Protein AF-0000000085279614 (afdb_homodimer)

Nearest PDB structures (foldseek):
  7aav-assembly1_I  TM=8.122E-01  e=1.076E-03  Homo sapiens
  7abg-assembly1_I  TM=7.581E-01  e=1.698E-03  Homo sapiens
  5o9z-assembly1_I  TM=7.321E-01  e=1.863E-02  Homo sapiens
  7aav-assembly1_I  TM=8.124E-01  e=6.801E-04  Homo sapiens
  7abg-assembly1_I  TM=7.582E-01  e=1.023E-03  Homo sapiens

Structure (mmCIF, N/CA/C/O backbone):
data_AF-0000000085279614-model_v1
#
loop_
_entity.id
_entity.type
_entity.pdbx_description
1 polymer 'Pre-mRNA-splicing factor 38'
#
loop_
_atom_site.group_PDB
_atom_site.id
_atom_site.type_symbol
_atom_site.label_atom_id
_atom_site.label_alt_id
_atom_site.label_comp_id
_atom_site.label_asym_id
_atom_site.label_entity_id
_atom_site.label_seq_id
_atom_site.pdbx_PDB_ins_code
_atom_site.Cartn_x
_atom_site.Cartn_y
_atom_site.Cartn_z
_atom_site.occupancy
_atom_site.B_iso_or_equiv
_atom_site.auth_seq_id
_atom_site.auth_comp_id
_atom_site.auth_asym_id
_atom_site.auth_atom_id
_atom_site.pdbx_PDB_model_num
ATOM 1 N N . MET A 1 1 ? 30.703 20.344 -6.246 1 23.38 1 MET A N 1
ATOM 2 C CA . MET A 1 1 ? 29.891 20.172 -7.449 1 23.38 1 MET A CA 1
ATOM 3 C C . MET A 1 1 ? 28.406 20.156 -7.105 1 23.38 1 MET A C 1
ATOM 5 O O . MET A 1 1 ? 27.984 19.375 -6.25 1 23.38 1 MET A O 1
ATOM 9 N N . LYS A 1 2 ? 27.672 21.328 -7.402 1 20.12 2 LYS A N 1
ATOM 10 C CA . LYS A 1 2 ? 26.391 21.812 -6.887 1 20.12 2 LYS A CA 1
ATOM 11 C C . LYS A 1 2 ? 25.25 20.906 -7.312 1 20.12 2 LYS A C 1
ATOM 13 O O . LYS A 1 2 ? 25.031 20.672 -8.508 1 20.12 2 LYS A O 1
ATOM 18 N N . ALA A 1 3 ? 24.938 19.906 -6.602 1 27.41 3 ALA A N 1
ATOM 19 C CA . ALA A 1 3 ? 23.781 19.047 -6.805 1 27.41 3 ALA A CA 1
ATOM 20 C C . ALA A 1 3 ? 22.578 19.844 -7.281 1 27.41 3 ALA A C 1
ATOM 22 O O . ALA A 1 3 ? 22.266 20.891 -6.727 1 27.41 3 ALA A O 1
ATOM 23 N N . GLY A 1 4 ? 22.156 19.828 -8.531 1 24.47 4 GLY A N 1
ATOM 24 C CA . GLY A 1 4 ? 21.234 20.641 -9.297 1 24.47 4 GLY A CA 1
ATOM 25 C C . GLY A 1 4 ? 19.922 20.891 -8.586 1 24.47 4 GLY A C 1
ATOM 26 O O . GLY A 1 4 ? 19.312 19.969 -8.055 1 24.47 4 GLY A O 1
ATOM 27 N N . ALA A 1 5 ? 19.578 22.094 -8.055 1 26.7 5 ALA A N 1
ATOM 28 C CA . ALA A 1 5 ? 18.359 22.703 -7.531 1 26.7 5 ALA A CA 1
ATOM 29 C C . ALA A 1 5 ? 17.172 22.438 -8.453 1 26.7 5 ALA A C 1
ATOM 31 O O . ALA A 1 5 ? 17.156 22.875 -9.602 1 26.7 5 ALA A O 1
ATOM 32 N N . TYR A 1 6 ? 16.594 21.219 -8.484 1 31.67 6 TYR A N 1
ATOM 33 C CA . TYR A 1 6 ? 15.32 21.172 -9.203 1 31.67 6 TYR A CA 1
ATOM 34 C C . TYR A 1 6 ? 14.508 22.438 -8.945 1 31.67 6 TYR A C 1
ATOM 36 O O . TYR A 1 6 ? 14.438 22.906 -7.805 1 31.67 6 TYR A O 1
ATOM 44 N N . GLU A 1 7 ? 14.531 23.406 -9.797 1 27.55 7 GLU A N 1
ATOM 45 C CA . GLU A 1 7 ? 13.727 24.625 -9.859 1 27.55 7 GLU A CA 1
ATOM 46 C C . GLU A 1 7 ? 12.25 24.312 -9.602 1 27.55 7 GLU A C 1
ATOM 48 O O . GLU A 1 7 ? 11.586 23.703 -10.43 1 27.55 7 GLU A O 1
ATOM 53 N N . TYR A 1 8 ? 11.844 23.906 -8.391 1 33.94 8 TYR A N 1
ATOM 54 C CA . TYR A 1 8 ? 10.445 23.906 -7.984 1 33.94 8 TYR A CA 1
ATOM 55 C C . TYR A 1 8 ? 9.766 25.219 -8.32 1 33.94 8 TYR A C 1
ATOM 57 O O . TYR A 1 8 ? 10.25 26.297 -7.938 1 33.94 8 TYR A O 1
ATOM 65 N N . GLU A 1 9 ? 9.312 25.406 -9.594 1 29.23 9 GLU A N 1
ATOM 66 C CA . GLU A 1 9 ? 8.461 26.562 -9.891 1 29.23 9 GLU A CA 1
ATOM 67 C C . GLU A 1 9 ? 7.527 26.875 -8.727 1 29.23 9 GLU A C 1
ATOM 69 O O . GLU A 1 9 ? 6.926 25.969 -8.148 1 29.23 9 GLU A O 1
ATOM 74 N N . GLU A 1 10 ? 7.652 27.938 -8.086 1 28.77 10 GLU A N 1
ATOM 75 C CA . GLU A 1 10 ? 6.902 28.672 -7.074 1 28.77 10 GLU A CA 1
ATOM 76 C C . GLU A 1 10 ? 5.445 28.859 -7.492 1 28.77 10 GLU A C 1
ATOM 78 O O . GLU A 1 10 ? 5.137 29.688 -8.344 1 28.77 10 GLU A O 1
ATOM 83 N N . ASP A 1 11 ? 4.652 27.859 -7.848 1 32.28 11 ASP A N 1
ATOM 84 C CA . ASP A 1 11 ? 3.252 28.219 -8.047 1 32.28 11 ASP A CA 1
ATOM 85 C C . ASP A 1 11 ? 2.76 29.141 -6.93 1 32.28 11 ASP A C 1
ATOM 87 O O . ASP A 1 11 ? 3.088 28.938 -5.762 1 32.28 11 ASP A O 1
ATOM 91 N N . GLY A 1 12 ? 2.441 30.406 -7.266 1 27.61 12 GLY A N 1
ATOM 92 C CA . GLY A 1 12 ? 1.849 31.547 -6.598 1 27.61 12 GLY A CA 1
ATOM 93 C C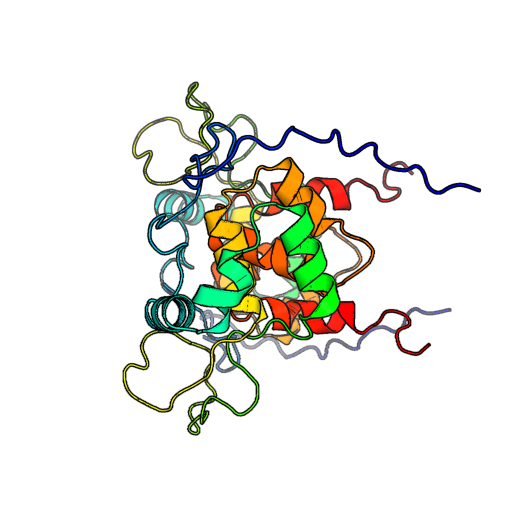 . GLY A 1 12 ? 0.774 31.172 -5.598 1 27.61 12 GLY A C 1
ATOM 94 O O . GLY A 1 12 ? 0.217 30.062 -5.668 1 27.61 12 GLY A O 1
ATOM 95 N N . GLU A 1 13 ? 0.562 31.953 -4.492 1 28.69 13 GLU A N 1
ATOM 96 C CA . GLU A 1 13 ? -0.055 32.125 -3.18 1 28.69 13 GLU A CA 1
ATOM 97 C C . GLU A 1 13 ? -1.578 32.094 -3.279 1 28.69 13 GLU A C 1
ATOM 99 O O . GLU A 1 13 ? -2.227 33.125 -3.162 1 28.69 13 GLU A O 1
ATOM 104 N N . LYS A 1 14 ? -2.391 31.719 -4.387 1 32.84 14 LYS A N 1
ATOM 105 C CA . LYS A 1 14 ? -3.785 32.094 -4.137 1 32.84 14 LYS A CA 1
ATOM 106 C C . LYS A 1 14 ? -4.281 31.469 -2.828 1 32.84 14 LYS A C 1
ATOM 108 O O . LYS A 1 14 ? -3.867 30.375 -2.447 1 32.84 14 LYS A O 1
ATOM 113 N N . THR A 1 15 ? -4.941 32.219 -1.962 1 28.72 15 THR A N 1
ATOM 114 C CA . THR A 1 15 ? -5.531 32.312 -0.632 1 28.72 15 THR A CA 1
ATOM 115 C C . THR A 1 15 ? -6.246 31.016 -0.262 1 28.72 15 THR A C 1
ATOM 117 O O . THR A 1 15 ? -6.488 30.172 -1.122 1 28.72 15 THR A O 1
ATOM 120 N N . GLN A 1 16 ? -7.543 30.969 0.569 1 33 16 GLN A N 1
ATOM 121 C CA . GLN A 1 16 ? -8.094 30.516 1.837 1 33 16 GLN A CA 1
ATOM 122 C C . GLN A 1 16 ? -8.711 29.125 1.693 1 33 16 GLN A C 1
ATOM 124 O O . GLN A 1 16 ? -8.547 28.266 2.57 1 33 16 GLN A O 1
ATOM 129 N N . GLY A 1 17 ? -9.883 28.828 1.036 1 37.28 17 GLY A N 1
ATOM 130 C CA . GLY A 1 17 ? -10.773 27.688 0.995 1 37.28 17 GLY A CA 1
ATOM 131 C C . GLY A 1 17 ? -10.148 26.469 0.325 1 37.28 17 GLY A C 1
ATOM 132 O O . GLY A 1 17 ? -9.328 26.609 -0.583 1 37.28 17 GLY A O 1
ATOM 133 N N . VAL A 1 18 ? -9.617 25.297 1.096 1 41.22 18 VAL A N 1
ATOM 134 C CA . VAL A 1 18 ? -8.812 24.266 0.456 1 41.22 18 VAL A CA 1
ATOM 135 C C . VAL A 1 18 ? -9.227 24.109 -1.004 1 41.22 18 VAL A C 1
ATOM 137 O O . VAL A 1 18 ? -10.344 23.672 -1.293 1 41.22 18 VAL A O 1
ATOM 140 N N . PRO A 1 19 ? -9.055 25.031 -1.879 1 42.38 19 PRO A N 1
ATOM 141 C CA . PRO A 1 19 ? -9.477 24.891 -3.275 1 42.38 19 PRO A CA 1
ATOM 142 C C . PRO A 1 19 ? -9.164 23.516 -3.852 1 42.38 19 PRO A C 1
ATOM 144 O O . PRO A 1 19 ? -8.07 22.984 -3.639 1 42.38 19 PRO A O 1
ATOM 147 N N . LYS A 1 20 ? -10.156 22.547 -3.803 1 51.06 20 LYS A N 1
ATOM 148 C CA . LYS A 1 20 ? -9.961 21.359 -4.625 1 51.06 20 LYS A CA 1
ATOM 149 C C . LYS A 1 20 ? -9.195 21.688 -5.902 1 51.06 20 LYS A C 1
ATOM 151 O O . LYS A 1 20 ? -9.656 22.5 -6.719 1 51.06 20 LYS A O 1
ATOM 156 N N . LYS A 1 21 ? -7.91 21.781 -5.742 1 55.97 21 LYS A N 1
ATOM 157 C CA . LYS A 1 21 ? -7.148 22.031 -6.965 1 55.97 21 LYS A CA 1
ATOM 158 C C . LYS A 1 21 ? -7.543 21.047 -8.062 1 55.97 21 LYS A C 1
ATOM 160 O O . LYS A 1 21 ? -7.691 19.844 -7.816 1 55.97 21 LYS A O 1
ATOM 165 N N . ALA A 1 22 ? -8.148 21.5 -9.039 1 63.72 22 ALA A N 1
ATOM 166 C CA . ALA A 1 22 ? -8.602 20.812 -10.25 1 63.72 22 ALA A CA 1
ATOM 167 C C . ALA A 1 22 ? -7.57 19.781 -10.711 1 63.72 22 ALA A C 1
ATOM 169 O O . ALA A 1 22 ? -7.918 18.781 -11.344 1 63.72 22 ALA A O 1
ATOM 170 N N . ASN A 1 23 ? -6.285 19.938 -10.148 1 78 23 ASN A N 1
ATOM 171 C CA . ASN A 1 23 ? -5.23 19.094 -10.711 1 78 23 ASN A CA 1
ATOM 172 C C . ASN A 1 23 ? -4.766 18.031 -9.711 1 78 23 ASN A C 1
ATOM 174 O O . ASN A 1 23 ? -3.723 17.406 -9.906 1 78 23 ASN A O 1
ATOM 178 N N . GLY A 1 24 ? -5.609 17.844 -8.688 1 87.81 24 GLY A N 1
ATOM 179 C CA . GLY A 1 24 ? -5.223 16.828 -7.711 1 87.81 24 GLY A CA 1
ATOM 180 C C . GLY A 1 24 ? -5.422 15.414 -8.211 1 87.81 24 GLY A C 1
ATOM 181 O O . GLY A 1 24 ? -6.23 15.172 -9.109 1 87.81 24 GLY A O 1
ATOM 182 N N . LEU A 1 25 ? -4.594 14.469 -7.582 1 93.25 25 LEU A N 1
ATOM 183 C CA . LEU A 1 25 ? -4.723 13.047 -7.898 1 93.25 25 LEU A CA 1
ATOM 184 C C . LEU A 1 25 ? -6.117 12.539 -7.559 1 93.25 25 LEU A C 1
ATOM 186 O O . LEU A 1 25 ? -6.676 12.891 -6.516 1 93.25 25 LEU A O 1
ATOM 190 N N . PRO A 1 26 ? -6.676 11.781 -8.547 1 93.94 26 PRO A N 1
ATOM 191 C CA . PRO A 1 26 ? -7.926 11.125 -8.156 1 93.94 26 PRO A CA 1
ATOM 192 C C . PRO A 1 26 ? -7.758 10.219 -6.941 1 93.94 26 PRO A C 1
ATOM 194 O O . PRO A 1 26 ? -6.719 9.57 -6.785 1 93.94 26 PRO A O 1
ATOM 197 N N . ILE A 1 27 ? -8.766 10.195 -6.094 1 95.19 27 ILE A N 1
ATOM 198 C CA . ILE A 1 27 ? -8.703 9.414 -4.859 1 95.19 27 ILE A CA 1
ATOM 199 C C . ILE A 1 27 ? -9.461 8.102 -5.039 1 95.19 27 ILE A C 1
ATOM 201 O O . ILE A 1 27 ? -10.586 8.094 -5.547 1 95.19 27 ILE A O 1
ATOM 205 N N . TRP A 1 28 ? -8.789 7.035 -4.691 1 94.25 28 TRP A N 1
ATOM 206 C CA . TRP A 1 28 ? -9.406 5.711 -4.688 1 94.25 28 TRP A CA 1
ATOM 207 C C . TRP A 1 28 ? -10.094 5.434 -3.352 1 94.25 28 TRP A C 1
ATOM 209 O O . TRP A 1 28 ? -9.516 5.672 -2.289 1 94.25 28 TRP A O 1
ATOM 219 N N . GLY A 1 29 ? -11.344 5.012 -3.438 1 93.75 29 GLY A N 1
ATOM 220 C CA . GLY A 1 29 ? -12.023 4.664 -2.203 1 93.75 29 GLY A CA 1
ATOM 221 C C . GLY A 1 29 ? -12.852 5.805 -1.637 1 93.75 29 GLY A C 1
ATOM 222 O O . GLY A 1 29 ? -13.461 6.566 -2.387 1 93.75 29 GLY A O 1
ATOM 223 N N . ASN A 1 30 ? -12.93 5.828 -0.347 1 95.62 30 ASN A N 1
ATOM 224 C CA . ASN A 1 30 ? -13.781 6.793 0.341 1 95.62 30 ASN A CA 1
ATOM 225 C C . ASN A 1 30 ? -13.102 8.156 0.458 1 95.62 30 ASN A C 1
ATOM 227 O O . ASN A 1 30 ? -12.203 8.336 1.28 1 95.62 30 ASN A O 1
ATOM 231 N N . GLU A 1 31 ? -13.562 9.094 -0.227 1 94.88 31 GLU A N 1
ATOM 232 C CA . GLU A 1 31 ? -12.945 10.414 -0.282 1 94.88 31 GLU A CA 1
ATOM 233 C C . GLU A 1 31 ? -13.227 11.211 0.987 1 94.88 31 GLU A C 1
ATOM 235 O O . GLU A 1 31 ? -12.508 12.164 1.303 1 94.88 31 GLU A O 1
ATOM 240 N N . LYS A 1 32 ? -14.266 10.875 1.672 1 95.25 32 LYS A N 1
ATOM 241 C CA . LYS A 1 32 ? -14.633 11.609 2.877 1 95.25 32 LYS A CA 1
ATOM 242 C C . LYS A 1 32 ? -13.711 11.258 4.039 1 95.25 32 LYS A C 1
ATOM 244 O O . LYS A 1 32 ? -13.398 12.109 4.879 1 95.25 32 LYS A O 1
ATOM 249 N N . THR A 1 33 ? -13.25 10.055 4.043 1 96.62 33 THR A N 1
ATOM 250 C CA . THR A 1 33 ? -12.516 9.586 5.215 1 96.62 33 THR A CA 1
ATOM 251 C C . THR A 1 33 ? -11.055 9.297 4.863 1 96.62 33 THR A C 1
ATOM 253 O O . THR A 1 33 ? -10.258 8.977 5.738 1 96.62 33 THR A O 1
ATOM 256 N N . MET A 1 34 ? -10.656 9.375 3.543 1 97.5 34 MET A N 1
ATOM 257 C CA . MET A 1 34 ? -9.336 8.969 3.066 1 97.5 34 MET A CA 1
ATOM 258 C C . MET A 1 34 ? -9.109 7.477 3.283 1 97.5 34 MET A C 1
ATOM 260 O O . MET A 1 34 ? -7.977 7.035 3.479 1 97.5 34 MET A O 1
ATOM 264 N N . ASN A 1 35 ? -10.203 6.727 3.467 1 95.69 35 ASN A N 1
ATOM 265 C CA . ASN A 1 35 ? -10.164 5.289 3.713 1 95.69 35 ASN A CA 1
ATOM 266 C C . ASN A 1 35 ? -9.586 4.973 5.09 1 95.69 35 ASN A C 1
ATOM 268 O O . ASN A 1 35 ? -9.172 3.842 5.352 1 95.69 35 ASN A O 1
ATOM 272 N N . LEU A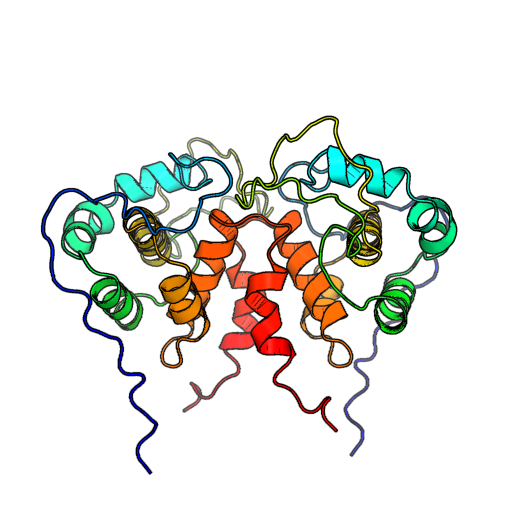 1 36 ? -9.555 5.988 6.008 1 96.75 36 LEU A N 1
ATOM 273 C CA . LEU A 1 36 ? -9.086 5.77 7.371 1 96.75 36 LEU A CA 1
ATOM 274 C C . LEU A 1 36 ? -10.156 5.078 8.211 1 96.75 36 LEU A C 1
ATOM 276 O O . LEU A 1 36 ? -11.352 5.297 8.008 1 96.75 36 LEU A O 1
ATOM 280 N N . ASN A 1 37 ? -9.633 4.281 9.07 1 92.25 37 ASN A N 1
ATOM 281 C CA . ASN A 1 37 ? -10.523 3.816 10.125 1 92.25 37 ASN A CA 1
ATOM 282 C C . ASN A 1 37 ? -11.211 4.98 10.836 1 92.25 37 ASN A C 1
ATOM 284 O O . ASN A 1 37 ? -10.562 5.977 11.164 1 92.25 37 ASN A O 1
ATOM 288 N N . PRO A 1 38 ? -12.492 4.855 11.086 1 94.25 38 PRO A N 1
ATOM 289 C CA . PRO A 1 38 ? -13.219 5.969 11.695 1 94.25 38 PRO A CA 1
ATOM 290 C C . PRO A 1 38 ? -12.633 6.391 13.039 1 94.25 38 PRO A C 1
ATOM 292 O O . PRO A 1 38 ? -12.609 7.582 13.359 1 94.25 38 PRO A O 1
ATOM 295 N N . LEU A 1 39 ? -12.148 5.453 13.797 1 91.12 39 LEU A N 1
ATOM 296 C CA . LEU A 1 39 ? -11.562 5.773 15.094 1 91.12 39 LEU A CA 1
ATOM 297 C C . LEU A 1 39 ? -10.32 6.645 14.922 1 91.12 39 LEU A C 1
ATOM 299 O O . LEU A 1 39 ? -10.164 7.648 15.625 1 91.12 39 LEU A O 1
ATOM 303 N N . ILE A 1 40 ? -9.531 6.266 14.016 1 94.06 40 ILE A N 1
ATOM 304 C CA . ILE A 1 40 ? -8.312 7.023 13.766 1 94.06 40 ILE A CA 1
ATOM 305 C C . ILE A 1 40 ? -8.664 8.414 13.242 1 94.06 40 ILE A C 1
ATOM 307 O O . ILE A 1 40 ? -8.125 9.414 13.711 1 94.06 40 ILE A O 1
ATOM 311 N N . LEU A 1 41 ? -9.586 8.453 12.391 1 96.81 41 LEU A N 1
ATOM 312 C CA . LEU A 1 41 ? -9.977 9.727 11.789 1 96.81 41 LEU A CA 1
ATOM 313 C C . LEU A 1 41 ? -10.555 10.664 12.836 1 96.81 41 LEU A C 1
ATOM 315 O O . LEU A 1 41 ? -10.203 11.844 12.875 1 96.81 41 LEU A O 1
ATOM 319 N N . THR A 1 42 ? -11.391 10.164 13.641 1 96.44 42 THR A N 1
ATOM 320 C CA . THR A 1 42 ? -12 10.977 14.695 1 96.44 42 THR A CA 1
ATOM 321 C C . THR A 1 42 ? -10.938 11.539 15.633 1 96.44 42 THR A C 1
ATOM 323 O O . THR A 1 42 ? -11 12.703 16.031 1 96.44 42 THR A O 1
ATOM 326 N N . ASN A 1 43 ? -9.938 10.711 16 1 95.25 43 ASN A N 1
ATOM 327 C CA . ASN A 1 43 ? -8.852 11.156 16.875 1 95.25 43 ASN A CA 1
ATOM 328 C C . ASN A 1 43 ? -7.992 12.219 16.203 1 95.25 43 ASN A C 1
ATOM 330 O O . ASN A 1 43 ? -7.543 13.164 16.844 1 95.25 43 ASN A O 1
ATOM 334 N N . ILE A 1 44 ? -7.836 12.094 14.898 1 97.44 44 ILE A N 1
ATOM 335 C CA . ILE A 1 44 ? -7.078 13.086 14.148 1 97.44 44 ILE A CA 1
ATOM 336 C C . ILE A 1 44 ? -7.824 14.422 14.156 1 97.44 44 ILE A C 1
ATOM 338 O O . ILE A 1 44 ? -7.266 15.453 14.531 1 97.44 44 ILE A O 1
ATOM 342 N N . GLN A 1 45 ? -9.062 14.359 13.859 1 97.19 45 GLN A N 1
ATOM 343 C CA . GLN A 1 45 ? -9.859 15.57 13.703 1 97.19 45 GLN A CA 1
ATOM 344 C C . GLN A 1 45 ? -10.102 16.25 15.047 1 97.19 45 GLN A C 1
ATOM 346 O O . GLN A 1 45 ? -10.383 17.453 15.102 1 97.19 45 GLN A O 1
ATOM 351 N N . SER A 1 46 ? -9.906 15.484 16.094 1 96.44 46 SER A N 1
ATOM 352 C CA . SER A 1 46 ? -10.117 16.031 17.422 1 96.44 46 SER A CA 1
ATOM 353 C C . SER A 1 46 ? -8.797 16.484 18.047 1 96.44 46 SER A C 1
ATOM 355 O O . SER A 1 46 ? -8.797 17.156 19.094 1 96.44 46 SER A O 1
ATOM 357 N N . SER A 1 47 ? -7.703 16.141 17.5 1 96.44 47 SER A N 1
ATOM 358 C CA . SER A 1 47 ? -6.398 16.453 18.062 1 96.44 47 SER A CA 1
ATOM 359 C C . SER A 1 47 ? -6.125 17.953 18.016 1 96.44 47 SER A C 1
ATOM 361 O O . SER A 1 47 ? -6.453 18.609 17.016 1 96.44 47 SER A O 1
ATOM 363 N N . GLN A 1 48 ? -5.539 18.469 19.078 1 97.56 48 GLN A N 1
ATOM 364 C CA . GLN A 1 48 ? -5.148 19.875 19.109 1 97.56 48 GLN A CA 1
ATOM 365 C C . GLN A 1 48 ? -4.059 20.172 18.078 1 97.56 48 GLN A C 1
ATOM 367 O O . GLN A 1 48 ? -4.055 21.234 17.453 1 97.56 48 GLN A O 1
ATOM 372 N N . TYR A 1 49 ? -3.156 19.25 17.969 1 97.69 49 TYR A N 1
ATOM 373 C CA . TYR A 1 49 ? -2.08 19.406 16.984 1 97.69 49 TYR A CA 1
ATOM 374 C C . TYR A 1 49 ? -2.639 19.641 15.594 1 97.69 49 TYR A C 1
ATOM 376 O O . TYR A 1 49 ? -2.178 20.531 14.875 1 97.69 49 TYR A O 1
ATOM 384 N N . PHE A 1 50 ? -3.607 18.906 15.227 1 98.12 50 PHE A N 1
ATOM 385 C CA . PHE A 1 50 ? -4.203 19.031 13.898 1 98.12 50 PHE A CA 1
ATOM 386 C C . PHE A 1 50 ? -4.984 20.344 13.781 1 98.12 50 PHE A C 1
ATOM 388 O O . PHE A 1 50 ? -4.812 21.094 12.82 1 98.12 50 PHE A O 1
ATOM 395 N N . LYS A 1 51 ? -5.746 20.688 14.805 1 98.06 51 LYS A N 1
ATOM 396 C CA . LYS A 1 51 ? -6.688 21.797 14.734 1 98.06 51 LYS A CA 1
ATOM 397 C C . LYS A 1 51 ? -5.969 23.141 14.852 1 98.06 51 LYS A C 1
ATOM 399 O O . LYS A 1 51 ? -6.418 24.141 14.289 1 98.06 51 LYS A O 1
ATOM 404 N N . VAL A 1 52 ? -4.871 23.141 15.5 1 97.69 52 VAL A N 1
ATOM 405 C CA . VAL A 1 52 ? -4.215 24.406 15.789 1 97.69 52 VAL A CA 1
ATOM 406 C C . VAL A 1 52 ? -2.914 24.5 14.992 1 97.69 52 VAL A C 1
ATOM 408 O O . VAL A 1 52 ? -2.758 25.391 14.156 1 97.69 52 VAL A O 1
ATOM 411 N N . ASN A 1 53 ? -2.033 23.578 15.141 1 97.62 53 ASN A N 1
ATOM 412 C CA . ASN A 1 53 ? -0.709 23.656 14.531 1 97.62 53 ASN A CA 1
ATOM 413 C C . ASN A 1 53 ? -0.763 23.422 13.031 1 97.62 53 ASN A C 1
ATOM 415 O O . ASN A 1 53 ? -0.252 24.234 12.25 1 97.62 53 ASN A O 1
ATOM 419 N N . LEU A 1 54 ? -1.454 22.359 12.594 1 98.25 54 LEU A N 1
ATOM 420 C CA . LEU A 1 54 ? -1.448 22 11.18 1 98.25 54 LEU A CA 1
ATOM 421 C C . LEU A 1 54 ? -2.422 22.875 10.391 1 98.25 54 LEU A C 1
ATOM 423 O O . LEU A 1 54 ? -2.301 23 9.172 1 98.25 54 LEU A O 1
ATOM 427 N N . TYR A 1 55 ? -3.361 23.391 11.117 1 96.56 55 TYR A N 1
ATOM 428 C CA . TYR A 1 55 ? -4.32 24.281 10.477 1 96.56 55 TYR A CA 1
ATOM 429 C C . TYR A 1 55 ? -3.615 25.453 9.812 1 96.56 55 TYR A C 1
ATOM 431 O O . TYR A 1 55 ? -4.043 25.938 8.758 1 96.56 55 TYR A O 1
ATOM 439 N N . GLN A 1 56 ? -2.51 25.875 10.305 1 97.19 56 GLN A N 1
ATOM 440 C CA . GLN A 1 56 ? -1.795 27.062 9.844 1 97.19 56 GLN A CA 1
ATOM 441 C C . GLN A 1 56 ? -0.941 26.75 8.617 1 97.19 56 GLN A C 1
ATOM 443 O O . GLN A 1 56 ? -0.499 27.672 7.922 1 97.19 56 GLN A O 1
ATOM 448 N N . LEU A 1 57 ? -0.632 25.562 8.359 1 97.5 57 LEU A N 1
ATOM 449 C CA . LEU A 1 57 ? 0.181 25.172 7.211 1 97.5 57 LEU A CA 1
ATOM 450 C C . LEU A 1 57 ? -0.672 25.062 5.949 1 97.5 57 LEU A C 1
ATOM 452 O O . LEU A 1 57 ? -1.601 24.25 5.891 1 97.5 57 LEU A O 1
ATOM 456 N N . LYS A 1 58 ? -0.286 25.844 4.938 1 96.19 58 LYS A N 1
ATOM 457 C CA . LYS A 1 58 ? -1.171 25.953 3.781 1 96.19 58 LYS A CA 1
ATOM 458 C C . LYS A 1 58 ? -0.526 25.344 2.537 1 96.19 58 LYS A C 1
ATOM 460 O O . LYS A 1 58 ? -1.22 25 1.576 1 96.19 58 LYS A O 1
ATOM 465 N N . THR A 1 59 ? 0.769 25.188 2.615 1 97.38 59 THR A N 1
ATOM 466 C CA . THR A 1 59 ? 1.436 24.75 1.393 1 97.38 59 THR A CA 1
ATOM 467 C C . THR A 1 59 ? 2.131 23.406 1.604 1 97.38 59 THR A C 1
ATOM 469 O O . THR A 1 59 ? 2.432 23.031 2.738 1 97.38 59 THR A O 1
ATOM 472 N N . TYR A 1 60 ? 2.312 22.797 0.435 1 97.69 60 TYR A N 1
ATOM 473 C CA . TYR A 1 60 ? 3.055 21.531 0.386 1 97.69 60 TYR A CA 1
ATOM 474 C C . TYR A 1 60 ? 4.406 21.672 1.082 1 97.69 60 TYR A C 1
ATOM 476 O O . TYR A 1 60 ? 4.754 20.859 1.941 1 97.69 60 TYR A O 1
ATOM 484 N N . HIS A 1 61 ? 5.145 22.703 0.889 1 97.81 61 HIS A N 1
ATOM 485 C CA . HIS A 1 61 ? 6.504 22.875 1.396 1 97.81 61 HIS A CA 1
ATOM 486 C C . HIS A 1 61 ? 6.5 23.109 2.902 1 97.81 61 HIS A C 1
ATOM 488 O O . HIS A 1 61 ? 7.395 22.641 3.611 1 97.81 61 HIS A O 1
ATOM 494 N N . GLU A 1 62 ? 5.512 23.828 3.346 1 98.44 62 GLU A N 1
ATOM 495 C CA . GLU A 1 62 ? 5.391 24.031 4.785 1 98.44 62 GLU A CA 1
ATOM 496 C C . GLU A 1 62 ? 5.188 22.719 5.523 1 98.44 62 GLU A C 1
ATOM 498 O O . GLU A 1 62 ? 5.77 22.5 6.59 1 98.44 62 GLU A O 1
ATOM 503 N N . VAL A 1 63 ? 4.406 21.875 4.902 1 98.69 63 VAL A N 1
ATOM 504 C CA . VAL A 1 63 ? 4.129 20.578 5.516 1 98.69 63 VAL A CA 1
ATOM 505 C C . VAL A 1 63 ? 5.379 19.703 5.469 1 98.69 63 VAL A C 1
ATOM 507 O O . VAL A 1 63 ? 5.695 19 6.434 1 98.69 63 VAL A O 1
ATOM 510 N N . ILE A 1 64 ? 6.105 19.781 4.402 1 98.38 64 ILE A N 1
ATOM 511 C CA . ILE A 1 64 ? 7.352 19.031 4.277 1 98.38 64 ILE A CA 1
ATOM 512 C C . ILE A 1 64 ? 8.312 19.453 5.391 1 98.38 64 ILE A C 1
ATOM 514 O O . ILE A 1 64 ? 8.93 18.594 6.035 1 98.38 64 ILE A O 1
ATOM 518 N N . ASP A 1 65 ? 8.406 20.734 5.645 1 98.12 65 ASP A N 1
ATOM 519 C CA . ASP A 1 65 ? 9.242 21.219 6.73 1 98.12 65 ASP A CA 1
ATOM 520 C C . ASP A 1 65 ? 8.781 20.672 8.078 1 98.12 65 ASP A C 1
ATOM 522 O O . ASP A 1 65 ? 9.602 20.281 8.914 1 98.12 65 ASP A O 1
ATOM 526 N N . GLU A 1 66 ? 7.523 20.703 8.242 1 98.56 66 GLU A N 1
ATOM 527 C CA . GLU A 1 6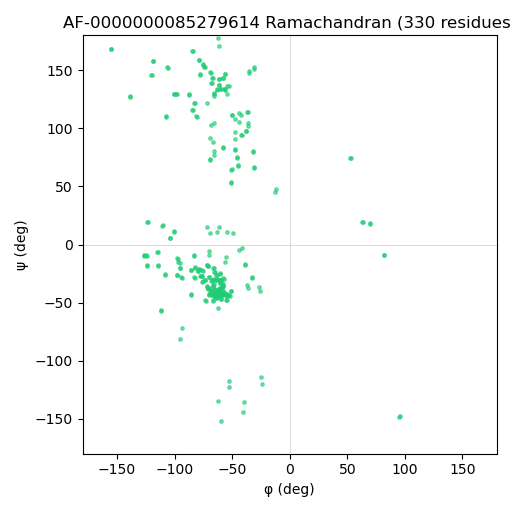6 ? 6.949 20.188 9.484 1 98.56 66 GLU A CA 1
ATOM 528 C C . GLU A 1 66 ? 7.316 18.719 9.703 1 98.56 66 GLU A C 1
ATOM 530 O O . GLU A 1 66 ? 7.645 18.328 10.82 1 98.56 66 GLU A O 1
ATOM 535 N N . ILE A 1 67 ? 7.238 17.891 8.672 1 98.44 67 ILE A N 1
ATOM 536 C CA . ILE A 1 67 ? 7.629 16.484 8.781 1 98.44 67 ILE A CA 1
ATOM 537 C C . ILE A 1 67 ? 9.094 16.391 9.188 1 98.44 67 ILE A C 1
ATOM 539 O O . ILE A 1 67 ? 9.438 15.656 10.125 1 98.44 67 ILE A O 1
ATOM 543 N N . TYR A 1 68 ? 9.859 17.156 8.523 1 97.56 68 TYR A N 1
ATOM 544 C CA . TYR A 1 68 ? 11.305 17.094 8.719 1 97.56 68 TYR A CA 1
ATOM 545 C C . TYR A 1 68 ? 11.672 17.391 10.172 1 97.56 68 TYR A C 1
ATOM 547 O O . TYR A 1 68 ? 12.508 16.688 10.758 1 97.56 68 TYR A O 1
ATOM 555 N N . TYR A 1 69 ? 10.969 18.203 10.828 1 97 69 TYR A N 1
ATOM 556 C CA . TYR A 1 69 ? 11.359 18.688 12.148 1 97 69 TYR A CA 1
ATOM 557 C C . TYR A 1 69 ? 10.641 17.891 13.242 1 97 69 TYR A C 1
ATOM 559 O O . TYR A 1 69 ? 11.188 17.703 14.336 1 97 69 TYR A O 1
ATOM 567 N N . ASN A 1 70 ? 9.477 17.344 12.93 1 96.94 70 ASN A N 1
ATOM 568 C CA . ASN A 1 70 ? 8.648 16.953 14.062 1 96.94 70 ASN A CA 1
ATOM 569 C C . ASN A 1 70 ? 8.266 15.477 13.992 1 96.94 70 ASN A C 1
ATOM 571 O O . ASN A 1 70 ? 7.758 14.922 14.969 1 96.94 70 ASN A O 1
ATOM 575 N N . VAL A 1 71 ? 8.523 14.805 12.891 1 96.75 71 VAL A N 1
ATOM 576 C CA . VAL A 1 71 ? 8.117 13.406 12.797 1 96.75 71 VAL A CA 1
ATOM 577 C C . VAL A 1 71 ? 9.312 12.5 13.117 1 96.75 71 VAL A C 1
ATOM 579 O O . VAL A 1 71 ? 10.367 12.617 12.5 1 96.75 71 VAL A O 1
ATOM 582 N N . THR A 1 72 ? 9 11.586 14.023 1 93.06 72 THR A N 1
ATOM 583 C CA . THR A 1 72 ? 10.086 10.703 14.438 1 93.06 72 THR A CA 1
ATOM 584 C C . THR A 1 72 ? 9.68 9.234 14.289 1 93.06 72 THR A C 1
ATOM 586 O O . THR A 1 72 ? 10.477 8.336 14.555 1 93.06 72 THR A O 1
ATOM 589 N N . HIS A 1 73 ? 8.453 8.992 14.023 1 91.06 73 HIS A N 1
ATOM 590 C CA . HIS A 1 73 ? 7.949 7.652 13.742 1 91.06 73 HIS A CA 1
ATOM 591 C C . HIS A 1 73 ? 6.684 7.703 12.891 1 91.06 73 HIS A C 1
ATOM 593 O O . HIS A 1 73 ? 6.082 8.766 12.727 1 91.06 73 HIS A O 1
ATOM 599 N N . LEU A 1 74 ? 6.285 6.566 12.391 1 95.12 74 LEU A N 1
ATOM 600 C CA . LEU A 1 74 ? 5.152 6.562 11.469 1 95.12 74 LEU A CA 1
ATOM 601 C C . LEU A 1 74 ? 4.055 5.629 11.961 1 95.12 74 LEU A C 1
ATOM 603 O O . LEU A 1 74 ? 3.197 5.203 11.18 1 95.12 74 LEU A O 1
ATOM 607 N N . GLU A 1 75 ? 4.039 5.277 13.234 1 90.88 75 GLU A N 1
ATOM 608 C CA . GLU A 1 75 ? 2.951 4.5 13.82 1 90.88 75 GLU A CA 1
ATOM 609 C C . GLU A 1 75 ? 1.702 5.359 14.008 1 90.88 75 GLU A C 1
ATOM 611 O O . GLU A 1 75 ? 1.799 6.57 14.195 1 90.88 75 GLU A O 1
ATOM 616 N N . PRO A 1 76 ? 0.531 4.719 13.992 1 93.38 76 PRO A N 1
ATOM 617 C CA . PRO A 1 76 ? -0.699 5.512 14.078 1 93.38 76 PRO A CA 1
ATOM 618 C C . PRO A 1 76 ? -0.906 6.133 15.461 1 93.38 76 PRO A C 1
ATOM 620 O O . PRO A 1 76 ? -1.536 7.188 15.578 1 93.38 76 PRO A O 1
ATOM 623 N N . TRP A 1 77 ? -0.356 5.457 16.422 1 92.19 77 TRP A N 1
ATOM 624 C CA . TRP A 1 77 ? -0.543 5.934 17.797 1 92.19 77 TRP A CA 1
ATOM 625 C C . TRP A 1 77 ? 0.797 6.254 18.453 1 92.19 77 TRP A C 1
ATOM 627 O O . TRP A 1 77 ? 1.79 5.559 18.219 1 92.19 77 TRP A O 1
ATOM 637 N N . GLU A 1 78 ? 0.728 7.332 19.328 1 90.94 78 GLU A N 1
ATOM 638 C CA . GLU A 1 78 ? 1.916 7.656 20.109 1 90.94 78 GLU A CA 1
ATOM 639 C C . GLU A 1 78 ? 2.301 6.5 21.031 1 90.94 78 GLU A C 1
ATOM 641 O O . GLU A 1 78 ? 1.432 5.852 21.625 1 90.94 78 GLU A O 1
ATOM 646 N N . LYS A 1 79 ? 3.598 6.363 21.109 1 81.62 79 LYS A N 1
ATOM 647 C CA . LYS A 1 79 ? 4.098 5.258 21.922 1 81.62 79 LYS A CA 1
ATOM 648 C C . LYS A 1 79 ? 3.57 5.336 23.344 1 81.62 79 LYS A C 1
ATOM 650 O O . LYS A 1 79 ? 3.609 6.398 23.969 1 81.62 79 LYS A O 1
ATOM 655 N N . GLY A 1 80 ? 3.113 4.242 23.828 1 78.56 80 GLY A N 1
ATOM 656 C CA . GLY A 1 80 ? 2.682 4.18 25.219 1 78.56 80 GLY A CA 1
ATOM 657 C C . GLY A 1 80 ? 1.274 4.707 25.422 1 78.56 80 GLY A C 1
ATOM 658 O O . GLY A 1 80 ? 0.74 4.641 26.531 1 78.56 80 GLY A O 1
ATOM 659 N N . SER A 1 81 ? 0.729 5.285 24.438 1 78.88 81 SER A N 1
ATOM 660 C CA . SER A 1 81 ? -0.569 5.926 24.625 1 78.88 81 SER A CA 1
ATOM 661 C C . SER A 1 81 ? -1.704 4.91 24.516 1 78.88 81 SER A C 1
ATOM 663 O O . SER A 1 81 ? -2.797 5.141 25.047 1 78.88 81 SER A O 1
ATOM 665 N N . ARG A 1 82 ? -1.572 3.912 23.844 1 68.12 82 ARG A N 1
ATOM 666 C CA . ARG A 1 82 ? -2.623 2.91 23.719 1 68.12 82 ARG A CA 1
ATOM 667 C C . ARG A 1 82 ? -2.271 1.643 24.484 1 68.12 82 ARG A C 1
ATOM 669 O O . ARG A 1 82 ? -1.129 1.184 24.453 1 68.12 82 ARG A O 1
ATOM 676 N N . LYS A 1 83 ? -3.143 1.489 25.656 1 53.44 83 LYS A N 1
ATOM 677 C CA . LYS A 1 83 ? -2.98 0.267 26.438 1 53.44 83 LYS A CA 1
ATOM 678 C C . LYS A 1 83 ? -3.195 -0.971 25.562 1 53.44 83 LYS A C 1
ATOM 680 O O . LYS A 1 83 ? -4.207 -1.084 24.875 1 53.44 83 LYS A O 1
ATOM 685 N N . THR A 1 84 ? -2.143 -1.377 24.859 1 47.88 84 THR A N 1
ATOM 686 C CA . THR A 1 84 ? -2.32 -2.607 24.094 1 47.88 84 THR A CA 1
ATOM 687 C C . THR A 1 84 ? -2.908 -3.709 24.984 1 47.88 84 THR A C 1
ATOM 689 O O . THR A 1 84 ? -2.27 -4.152 25.938 1 47.88 84 THR A O 1
ATOM 692 N N . SER A 1 85 ? -4.113 -3.578 25.484 1 38.09 85 SER A N 1
ATOM 693 C CA . SER A 1 85 ? -4.512 -4.852 26.078 1 38.09 85 SER A CA 1
ATOM 694 C C . SER A 1 85 ? -3.891 -6.027 25.344 1 38.09 85 SER A C 1
ATOM 696 O O . SER A 1 85 ? -3.523 -5.902 24.172 1 38.09 85 SER A O 1
ATOM 698 N N . GLY A 1 86 ? -3.611 -7.203 25.938 1 35.19 86 GLY A N 1
ATOM 699 C CA . GLY A 1 86 ? -3 -8.461 25.531 1 35.19 86 GLY A CA 1
ATOM 700 C C . GLY A 1 86 ? -3.264 -8.812 24.094 1 35.19 86 GLY A C 1
ATOM 701 O O . GLY A 1 86 ? -3.029 -9.953 23.672 1 35.19 86 GLY A O 1
ATOM 702 N N . GLN A 1 87 ? -4.398 -8.367 23.484 1 33.81 87 GLN A N 1
ATOM 703 C CA . GLN A 1 87 ? -4.707 -9.008 22.203 1 33.81 87 GLN A CA 1
ATOM 704 C C . GLN A 1 87 ? -3.705 -8.602 21.125 1 33.81 87 GLN A C 1
ATOM 706 O O . GLN A 1 87 ? -3.623 -7.43 20.766 1 33.81 87 GLN A O 1
ATOM 711 N N . THR A 1 88 ? -2.5 -9.031 21.078 1 34.75 88 THR A N 1
ATOM 712 C CA . THR A 1 88 ? -1.443 -8.969 20.078 1 34.75 88 THR A CA 1
ATOM 713 C C . THR A 1 88 ? -2.035 -8.844 18.672 1 34.75 88 THR A C 1
ATOM 715 O O . THR A 1 88 ? -1.304 -8.852 17.672 1 34.75 88 THR A O 1
ATOM 718 N N . GLY A 1 89 ? -3.201 -9.5 18.297 1 33.84 89 GLY A N 1
ATOM 719 C CA . GLY A 1 89 ? -3.432 -9.711 16.875 1 33.84 89 GLY A CA 1
ATOM 720 C C . GLY A 1 89 ? -3.635 -8.422 16.094 1 33.84 89 GLY A C 1
ATOM 721 O O . GLY A 1 89 ? -4.102 -7.426 16.656 1 33.84 89 GLY A O 1
ATOM 722 N N . MET A 1 90 ? -2.861 -8.18 14.953 1 34.03 90 MET A N 1
ATOM 723 C CA . MET A 1 90 ? -2.721 -7.168 13.914 1 34.03 90 MET A CA 1
ATOM 724 C C . MET A 1 90 ? -4.078 -6.586 13.531 1 34.03 90 MET A C 1
ATOM 726 O O . MET A 1 90 ? -4.164 -5.715 12.664 1 34.03 90 MET A O 1
ATOM 730 N N . CYS A 1 91 ? -5.207 -7.402 13.484 1 36.12 91 CYS A N 1
ATOM 731 C CA . CYS A 1 91 ? -6.309 -6.891 12.672 1 36.12 91 CYS A CA 1
ATOM 732 C C . CYS A 1 91 ? -6.891 -5.621 13.281 1 36.12 91 CYS A C 1
ATOM 734 O O . CYS A 1 91 ? -7.406 -5.641 14.398 1 36.12 91 CYS A O 1
ATOM 736 N N . GLY A 1 92 ? -6.363 -4.492 13.133 1 35.28 92 GLY A N 1
ATOM 737 C CA . GLY A 1 92 ? -6.727 -3.15 13.562 1 35.28 92 GLY A CA 1
ATOM 738 C C . GLY A 1 92 ? -8.211 -2.857 13.414 1 35.28 92 GLY A C 1
ATOM 739 O O . GLY A 1 92 ? -8.617 -1.694 13.359 1 35.28 92 GLY A O 1
ATOM 740 N N . GLY A 1 93 ? -9.117 -3.811 12.836 1 34.22 93 GLY A N 1
ATOM 741 C CA . GLY A 1 93 ? -10.391 -3.129 12.68 1 34.22 93 GLY A CA 1
ATOM 742 C C . GLY A 1 93 ? -10.875 -2.479 13.961 1 34.22 93 GLY A C 1
ATOM 743 O O . GLY A 1 93 ? -10.578 -1.313 14.227 1 34.22 93 GLY A O 1
ATOM 744 N N . VAL A 1 94 ? -12.266 -2.971 14.422 1 33.78 94 VAL A N 1
ATOM 745 C CA . VAL A 1 94 ? -13.312 -2.326 15.211 1 33.78 94 VAL A CA 1
ATOM 746 C C . VAL A 1 94 ? -12.852 -2.193 16.656 1 33.78 94 VAL A C 1
ATOM 748 O O . VAL A 1 94 ? -13.289 -2.953 17.531 1 33.78 94 VAL A O 1
ATOM 751 N N . ARG A 1 95 ? -11.859 -2.613 17.156 1 32.16 95 ARG A N 1
ATOM 752 C CA . ARG A 1 95 ? -12.039 -2.434 18.594 1 32.16 95 ARG A CA 1
ATOM 753 C C . ARG A 1 95 ? -12.547 -1.029 18.906 1 32.16 95 ARG A C 1
ATOM 755 O O . ARG A 1 95 ? -11.883 -0.039 18.594 1 32.16 95 ARG A O 1
ATOM 762 N N . GLY A 1 96 ? -13.922 -0.733 18.984 1 32.84 96 GLY A N 1
ATOM 763 C CA . GLY A 1 96 ? -14.609 0.4 19.594 1 32.84 96 GLY A CA 1
ATOM 764 C C . GLY A 1 96 ? -13.805 1.05 20.703 1 32.84 96 GLY A C 1
ATOM 765 O O . GLY A 1 96 ? -13.391 2.203 20.594 1 32.84 96 GLY A O 1
ATOM 766 N N . VAL A 1 97 ? -14.461 0.897 22.156 1 34.56 97 VAL A N 1
ATOM 767 C CA . VAL A 1 97 ? -14.508 1.769 23.312 1 34.56 97 VAL A CA 1
ATOM 768 C C . VAL A 1 97 ? -13.102 2.025 23.844 1 34.56 97 VAL A C 1
ATOM 770 O O . VAL A 1 97 ? -12.883 2.928 24.656 1 34.56 97 VAL A O 1
ATOM 773 N N . GLY A 1 98 ? -12.312 0.894 24.156 1 36.66 98 GLY A N 1
ATOM 774 C CA . GLY A 1 98 ? -11.523 1.188 25.344 1 36.66 98 GLY A CA 1
ATOM 775 C C . GLY A 1 98 ? -10.555 2.34 25.141 1 36.66 98 GLY A C 1
ATOM 776 O O . GLY A 1 98 ? -10.453 2.887 24.047 1 36.66 98 GLY A O 1
ATOM 777 N N . ALA A 1 99 ? -9.094 2.178 25.641 1 44.78 99 ALA A N 1
ATOM 778 C CA . ALA A 1 99 ? -8.078 3.094 26.172 1 44.78 99 ALA A CA 1
ATOM 779 C C . ALA A 1 99 ? -7.527 3.99 25.062 1 44.78 99 ALA A C 1
ATOM 781 O O . ALA A 1 99 ? -7.43 3.574 23.906 1 44.78 99 ALA A O 1
ATOM 782 N N . GLY A 1 100 ? -7.625 5.469 25.156 1 57.22 100 GLY A N 1
ATOM 783 C CA . GLY A 1 100 ? -7.227 6.832 24.844 1 57.22 100 GLY A CA 1
ATOM 784 C C . GLY A 1 100 ? -5.895 6.914 24.125 1 57.22 100 GLY A C 1
ATOM 785 O O . GLY A 1 100 ? -4.879 7.281 24.719 1 57.22 100 GLY A O 1
ATOM 786 N N . GLY A 1 101 ? -5.828 6 23.047 1 78.25 101 GLY A N 1
ATOM 787 C CA . GLY A 1 101 ? -4.523 6.32 22.484 1 78.25 101 GLY A CA 1
ATOM 788 C C . GLY A 1 101 ? -4.465 7.695 21.844 1 78.25 101 GLY A C 1
ATOM 789 O O . GLY A 1 101 ? -5.504 8.281 21.531 1 78.25 101 GLY A O 1
ATOM 790 N N . ILE A 1 102 ? -3.326 8.297 22.016 1 91.69 102 ILE A N 1
ATOM 791 C CA . ILE A 1 102 ? -3.041 9.578 21.375 1 91.69 102 ILE A CA 1
ATOM 792 C C . ILE A 1 102 ? -2.547 9.344 19.953 1 91.69 102 ILE A C 1
ATOM 794 O O . ILE A 1 102 ? -1.588 8.602 19.734 1 91.69 102 ILE A O 1
ATOM 798 N N . VAL A 1 103 ? -3.344 9.828 18.969 1 95.56 103 VAL A N 1
ATOM 799 C CA . VAL A 1 103 ? -2.939 9.695 17.562 1 95.56 103 VAL A CA 1
ATOM 800 C C . VAL A 1 103 ? -1.57 10.336 17.359 1 95.56 103 VAL A C 1
ATOM 802 O O . VAL A 1 103 ? -1.261 11.359 17.969 1 95.56 103 VAL A O 1
ATOM 805 N N . SER A 1 104 ? -0.856 9.805 16.516 1 96.38 104 SER A N 1
ATOM 806 C CA . SER A 1 104 ? 0.519 10.242 16.312 1 96.38 104 SER A CA 1
ATOM 807 C C . SER A 1 104 ? 0.568 11.523 15.477 1 96.38 104 SER A C 1
ATOM 809 O O . SER A 1 104 ? -0.363 11.82 14.727 1 96.38 104 SER A O 1
ATOM 811 N N . THR A 1 105 ? 1.724 12.266 15.594 1 97.25 105 THR A N 1
ATOM 812 C CA . THR A 1 105 ? 2.012 13.414 14.742 1 97.25 105 THR A CA 1
ATOM 813 C C . THR A 1 105 ? 2.035 13.008 13.273 1 97.25 105 THR A C 1
ATOM 815 O O . THR A 1 105 ? 1.508 13.719 12.414 1 97.25 105 THR A O 1
ATOM 818 N N . ALA A 1 106 ? 2.516 11.867 13.031 1 97.69 106 ALA A N 1
ATOM 819 C CA . ALA A 1 106 ? 2.648 11.367 11.664 1 97.69 106 ALA A CA 1
ATOM 820 C C . ALA A 1 106 ? 1.283 11.211 11.008 1 97.69 106 ALA A C 1
ATOM 822 O O . ALA A 1 106 ? 1.079 11.664 9.875 1 97.69 106 ALA A O 1
ATOM 823 N N . PHE A 1 107 ? 0.375 10.656 11.656 1 97.94 107 PHE A N 1
ATOM 824 C CA . PHE A 1 107 ? -0.932 10.414 11.055 1 97.94 107 PHE A CA 1
ATOM 825 C C . PHE A 1 107 ? -1.719 11.719 10.938 1 97.94 107 PHE A C 1
ATOM 827 O O . PHE A 1 107 ? -2.506 11.891 10 1 97.94 107 PHE A O 1
ATOM 834 N N . CYS A 1 108 ? -1.485 12.633 11.844 1 98.69 108 CYS A N 1
ATOM 835 C CA . CYS A 1 108 ? -2.086 13.953 11.68 1 98.69 108 CYS A CA 1
ATOM 836 C C . CYS A 1 108 ? -1.572 14.633 10.422 1 98.69 108 CYS A C 1
ATOM 838 O O . CYS A 1 108 ? -2.354 15.203 9.656 1 98.69 108 CYS A O 1
ATOM 840 N N . ILE A 1 109 ? -0.323 14.531 10.219 1 98.81 109 ILE A N 1
ATOM 841 C CA . ILE A 1 109 ? 0.291 15.172 9.062 1 98.81 109 ILE A CA 1
ATOM 842 C C . ILE A 1 109 ? -0.129 14.445 7.789 1 98.81 109 ILE A C 1
ATOM 844 O O . ILE A 1 109 ? -0.36 15.078 6.754 1 98.81 109 ILE A O 1
ATOM 848 N N . LEU A 1 110 ? -0.24 13.141 7.844 1 98.62 110 LEU A N 1
ATOM 849 C CA . LEU A 1 110 ? -0.741 12.375 6.711 1 98.62 110 LEU A CA 1
ATOM 850 C C . LEU A 1 110 ? -2.105 12.883 6.262 1 98.62 110 LEU A C 1
ATOM 852 O O . LEU A 1 110 ? -2.33 13.102 5.07 1 98.62 110 LEU A O 1
ATOM 856 N N . TYR A 1 111 ? -2.977 13.062 7.219 1 98.62 111 TYR A N 1
ATOM 857 C CA . TYR A 1 111 ? -4.309 13.562 6.898 1 98.62 111 TYR A CA 1
ATOM 858 C C . TYR A 1 111 ? -4.246 15 6.387 1 98.62 111 TYR A C 1
ATOM 860 O O . TYR A 1 111 ? -5.008 15.375 5.492 1 98.62 111 TYR A O 1
ATOM 868 N N . LYS A 1 112 ? -3.34 15.797 6.949 1 98.69 112 LYS A N 1
ATOM 869 C CA . LYS A 1 112 ? -3.135 17.156 6.453 1 98.69 112 LYS A CA 1
ATOM 870 C C . LYS A 1 112 ? -2.713 17.141 4.988 1 98.69 112 LYS A C 1
ATOM 872 O O . LYS A 1 112 ? -3.207 17.938 4.188 1 98.69 112 LYS A O 1
ATOM 877 N N . LEU A 1 113 ? -1.818 16.266 4.613 1 98.5 113 LEU A N 1
ATOM 878 C CA . LEU A 1 113 ? -1.423 16.109 3.219 1 98.5 113 LEU A CA 1
ATOM 879 C C . LEU A 1 113 ? -2.629 15.797 2.342 1 98.5 113 LEU A C 1
ATOM 881 O O . LEU A 1 113 ? -2.75 16.312 1.231 1 98.5 113 LEU A O 1
ATOM 885 N N . TYR A 1 114 ? -3.482 14.977 2.844 1 98.25 114 TYR A N 1
ATOM 886 C CA . TYR A 1 114 ? -4.684 14.586 2.113 1 98.25 114 TYR A CA 1
ATOM 887 C C . TYR A 1 114 ? -5.59 15.781 1.871 1 98.25 114 TYR A C 1
ATOM 889 O O . TYR A 1 114 ? -6.148 15.938 0.782 1 98.25 114 TYR A O 1
ATOM 897 N N . THR A 1 115 ? -5.73 16.641 2.9 1 97.25 115 THR A N 1
ATOM 898 C CA . THR A 1 115 ? -6.605 17.797 2.775 1 97.25 115 THR A CA 1
ATOM 899 C C . THR A 1 115 ? -6.066 18.781 1.735 1 97.25 115 THR A C 1
ATOM 901 O O . THR A 1 115 ? -6.816 19.594 1.185 1 97.25 115 THR A O 1
ATOM 904 N N . LEU A 1 116 ? -4.758 18.703 1.417 1 97 116 LEU A N 1
ATOM 905 C CA . LEU A 1 116 ? -4.141 19.594 0.438 1 97 116 LEU A CA 1
ATOM 906 C C . LEU A 1 116 ? -4.363 19.078 -0.98 1 97 116 LEU A C 1
ATOM 908 O O . LEU A 1 116 ? -4.086 19.781 -1.952 1 97 116 LEU A O 1
ATOM 912 N N . ARG A 1 117 ? -4.887 17.859 -1.163 1 96.81 117 ARG A N 1
ATOM 913 C CA . ARG A 1 117 ? -5.152 17.266 -2.469 1 96.81 117 ARG A CA 1
ATOM 914 C C . ARG A 1 117 ? -3.912 17.312 -3.354 1 96.81 117 ARG A C 1
ATOM 916 O O . ARG A 1 117 ? -3.896 18 -4.375 1 96.81 117 ARG A O 1
ATOM 923 N N . LEU A 1 118 ? -3.012 16.516 -3.084 1 97.69 118 LEU A N 1
ATOM 924 C CA . LEU A 1 118 ? -1.691 16.531 -3.705 1 97.69 118 LEU A CA 1
ATOM 925 C C . LEU A 1 118 ? -1.772 16.141 -5.176 1 97.69 118 LEU A C 1
ATOM 927 O O . LEU A 1 118 ? -2.607 15.312 -5.555 1 97.69 118 LEU A O 1
ATOM 931 N N . THR A 1 119 ? -0.867 16.75 -5.918 1 96.94 119 THR A N 1
ATOM 932 C CA . THR A 1 119 ? -0.676 16.344 -7.309 1 96.94 119 THR A CA 1
ATOM 933 C C . THR A 1 119 ? 0.27 15.148 -7.398 1 96.94 119 THR A C 1
ATOM 935 O O . THR A 1 119 ? 0.95 14.812 -6.426 1 96.94 119 THR A O 1
ATOM 938 N N . ARG A 1 120 ? 0.294 14.539 -8.547 1 95.25 120 ARG A N 1
ATOM 939 C CA . ARG A 1 120 ? 1.213 13.438 -8.781 1 95.25 120 ARG A CA 1
ATOM 940 C C . ARG A 1 120 ? 2.66 13.867 -8.562 1 95.25 120 ARG A C 1
ATOM 942 O O . ARG A 1 120 ? 3.453 13.125 -7.988 1 95.25 120 ARG A O 1
ATOM 949 N N . LYS A 1 121 ? 2.98 15.023 -9.047 1 95.88 121 LYS A N 1
ATOM 950 C CA . LYS A 1 121 ? 4.332 15.547 -8.891 1 95.88 121 LYS A CA 1
ATOM 951 C C . LYS A 1 121 ? 4.711 15.688 -7.418 1 95.88 121 LYS A C 1
ATOM 953 O O . LYS A 1 121 ? 5.824 15.336 -7.023 1 95.88 121 LYS A O 1
ATOM 958 N N . GLN A 1 122 ? 3.811 16.141 -6.66 1 97.56 122 GLN A N 1
ATOM 959 C CA . GLN A 1 122 ? 4.062 16.344 -5.234 1 97.56 122 GLN A CA 1
ATOM 960 C C . GLN A 1 122 ? 4.246 15.016 -4.516 1 97.56 122 GLN A C 1
ATOM 962 O O . GLN A 1 122 ? 5.133 14.875 -3.674 1 97.56 122 GLN A O 1
ATOM 967 N N . VAL A 1 123 ? 3.383 14.039 -4.855 1 97.88 123 VAL A N 1
ATOM 968 C CA . VAL A 1 123 ? 3.516 12.719 -4.242 1 97.88 123 VAL A CA 1
ATOM 969 C C . VAL A 1 123 ? 4.848 12.094 -4.648 1 97.88 123 VAL A C 1
ATOM 971 O O . VAL A 1 123 ? 5.559 11.539 -3.812 1 97.88 123 VAL A O 1
ATOM 974 N N . THR A 1 124 ? 5.211 12.219 -5.863 1 96.25 124 THR A N 1
ATOM 975 C CA . THR A 1 124 ? 6.5 11.734 -6.336 1 96.25 124 THR A CA 1
ATOM 976 C C . THR A 1 124 ? 7.641 12.422 -5.594 1 96.25 124 THR A C 1
ATOM 978 O O . THR A 1 124 ? 8.656 11.797 -5.285 1 96.25 124 THR A O 1
ATOM 981 N N . GLY A 1 125 ? 7.465 13.703 -5.316 1 96.25 125 GLY A N 1
ATOM 982 C CA . GLY A 1 125 ? 8.43 14.445 -4.527 1 96.25 125 GLY A CA 1
ATOM 983 C C . GLY A 1 125 ? 8.602 13.891 -3.123 1 96.25 125 GLY A C 1
ATOM 984 O O . GLY A 1 125 ? 9.711 13.867 -2.59 1 96.25 125 GLY A O 1
ATOM 985 N N . LEU A 1 126 ? 7.535 13.453 -2.508 1 97.38 126 LEU A N 1
ATOM 986 C CA . LEU A 1 126 ? 7.621 12.805 -1.203 1 97.38 126 LEU A CA 1
ATOM 987 C C . LEU A 1 126 ? 8.438 11.523 -1.282 1 97.38 126 LEU A C 1
ATOM 989 O O . LEU A 1 126 ? 9.336 11.305 -0.467 1 97.38 126 LEU A O 1
ATOM 993 N N . LEU A 1 127 ? 8.211 10.75 -2.275 1 94.31 127 LEU A N 1
ATOM 994 C CA . LEU A 1 127 ? 8.82 9.438 -2.424 1 94.31 127 LEU A CA 1
ATOM 995 C C . LEU A 1 127 ? 10.328 9.555 -2.648 1 94.31 127 LEU A C 1
ATOM 997 O O . LEU A 1 127 ? 11.094 8.695 -2.213 1 94.31 127 LEU A O 1
ATOM 1001 N N . ASN A 1 128 ? 10.703 10.602 -3.242 1 93.25 128 ASN A N 1
ATOM 1002 C CA . ASN A 1 128 ? 12.094 10.758 -3.646 1 93.25 128 ASN A CA 1
ATOM 1003 C C . ASN A 1 128 ? 12.844 11.711 -2.723 1 93.25 128 ASN A C 1
ATOM 1005 O O . ASN A 1 128 ? 13.984 12.094 -3.004 1 93.25 128 ASN A O 1
ATOM 1009 N N . HIS A 1 129 ? 12.172 12.086 -1.741 1 93.94 129 HIS A N 1
ATOM 1010 C CA . HIS A 1 129 ? 12.797 13.086 -0.887 1 93.94 129 HIS A CA 1
ATOM 1011 C C . HIS A 1 129 ? 14.062 12.547 -0.24 1 93.94 129 HIS A C 1
ATOM 1013 O O . HIS A 1 129 ? 14.055 11.453 0.327 1 93.94 129 HIS A O 1
ATOM 1019 N N . GLY A 1 130 ? 15.18 13.227 -0.197 1 89.81 130 GLY A N 1
ATOM 1020 C CA . GLY A 1 130 ? 16.484 12.719 0.197 1 89.81 130 GLY A CA 1
ATOM 1021 C C . GLY A 1 130 ? 16.828 13.008 1.647 1 89.81 130 GLY A C 1
ATOM 1022 O O . GLY A 1 130 ? 17.688 12.352 2.232 1 89.81 130 GLY A O 1
ATOM 1023 N N . ASP A 1 131 ? 16.141 13.875 2.273 1 90.12 131 ASP A N 1
ATOM 1024 C CA . ASP A 1 131 ? 16.641 14.383 3.547 1 90.12 131 ASP A CA 1
ATOM 1025 C C . ASP A 1 131 ? 16.047 13.602 4.719 1 90.12 131 ASP A C 1
ATOM 1027 O O . ASP A 1 131 ? 16.656 13.539 5.793 1 90.12 131 ASP A O 1
ATOM 1031 N N . SER A 1 132 ? 14.812 13.047 4.531 1 92.44 132 SER A N 1
ATOM 1032 C CA . SER A 1 132 ? 14.156 12.391 5.66 1 92.44 132 SER A CA 1
ATOM 1033 C C . SER A 1 132 ? 13.469 11.102 5.227 1 92.44 132 SER A C 1
ATOM 1035 O O . SER A 1 132 ? 12.633 11.109 4.32 1 92.44 132 SER A O 1
ATOM 1037 N N . PRO A 1 133 ? 13.828 10.07 5.949 1 93.38 133 PRO A N 1
ATOM 1038 C CA . PRO A 1 133 ? 13.094 8.836 5.664 1 93.38 133 PRO A CA 1
ATOM 1039 C C . PRO A 1 133 ? 11.609 8.938 6.016 1 93.38 133 PRO A C 1
ATOM 1041 O O . PRO A 1 133 ? 10.789 8.227 5.434 1 93.38 133 PRO A O 1
ATOM 1044 N N . TYR A 1 134 ? 11.273 9.812 6.902 1 95.62 134 TYR A N 1
ATOM 1045 C CA . TYR A 1 134 ? 9.891 9.945 7.328 1 95.62 134 TYR A CA 1
ATOM 1046 C C . TYR A 1 134 ? 9.062 10.68 6.277 1 95.62 134 TYR A C 1
ATOM 1048 O O . TYR A 1 134 ? 7.863 10.438 6.141 1 95.62 134 TYR A O 1
ATOM 1056 N N . ILE A 1 135 ? 9.719 11.531 5.484 1 97.19 135 ILE A N 1
ATOM 1057 C CA . ILE A 1 135 ? 9.023 12.164 4.371 1 97.19 135 ILE A CA 1
ATOM 1058 C C . ILE A 1 135 ? 8.695 11.117 3.305 1 97.19 135 ILE A C 1
ATOM 1060 O O . ILE A 1 135 ? 7.559 11.055 2.822 1 97.19 135 ILE A O 1
ATOM 1064 N N . ARG A 1 136 ? 9.641 10.266 3.08 1 95.12 136 ARG A N 1
ATOM 1065 C CA . ARG A 1 136 ? 9.414 9.188 2.119 1 95.12 136 ARG A CA 1
ATOM 1066 C C . ARG A 1 136 ? 8.344 8.227 2.619 1 95.12 136 ARG A C 1
ATOM 1068 O O . ARG A 1 136 ? 7.477 7.805 1.854 1 95.12 136 ARG A O 1
ATOM 1075 N N . GLY A 1 137 ? 8.469 7.941 3.871 1 95.12 137 GLY A N 1
ATOM 1076 C CA . GLY A 1 137 ? 7.492 7.047 4.477 1 95.12 137 GLY A CA 1
ATOM 1077 C C . GLY A 1 137 ? 6.07 7.57 4.395 1 95.12 137 GLY A C 1
ATOM 1078 O O . GLY A 1 137 ? 5.145 6.824 4.07 1 95.12 137 GLY A O 1
ATOM 1079 N N . LEU A 1 138 ? 5.914 8.844 4.637 1 97.69 138 LEU A N 1
ATOM 1080 C CA . LEU A 1 138 ? 4.586 9.445 4.551 1 97.69 138 LEU A CA 1
ATOM 1081 C C . LEU A 1 138 ? 4.09 9.461 3.109 1 97.69 138 LEU A C 1
ATOM 1083 O O . LEU A 1 138 ? 2.887 9.352 2.861 1 97.69 138 LEU A O 1
ATOM 1087 N N . GLY A 1 139 ? 5.031 9.562 2.168 1 96.94 139 GLY A N 1
ATOM 1088 C CA . GLY A 1 139 ? 4.648 9.406 0.774 1 96.94 139 GLY A CA 1
ATOM 1089 C C . GLY A 1 139 ? 4.059 8.039 0.467 1 96.94 139 GLY A C 1
ATOM 1090 O O . GLY A 1 139 ? 3.004 7.941 -0.161 1 96.94 139 GLY A O 1
ATOM 1091 N N . PHE A 1 140 ? 4.664 7.023 1.004 1 95.25 140 PHE A N 1
ATOM 1092 C CA . PHE A 1 140 ? 4.184 5.664 0.793 1 95.25 140 PHE A CA 1
ATOM 1093 C C . PHE A 1 140 ? 2.834 5.457 1.474 1 95.25 140 PHE A C 1
ATOM 1095 O O . PHE A 1 140 ? 1.939 4.824 0.91 1 95.25 140 PHE A O 1
ATOM 1102 N N . MET A 1 141 ? 2.709 5.996 2.613 1 97.19 141 MET A N 1
ATOM 1103 C CA . MET A 1 141 ? 1.437 5.887 3.32 1 97.19 141 MET A CA 1
ATOM 1104 C C . MET A 1 141 ? 0.33 6.617 2.566 1 97.19 141 MET A C 1
ATOM 1106 O O . MET A 1 141 ? -0.797 6.125 2.48 1 97.19 141 MET A O 1
ATOM 1110 N N . TYR A 1 142 ? 0.694 7.77 1.996 1 97.94 142 TYR A N 1
ATOM 1111 C CA . TYR A 1 142 ? -0.277 8.523 1.21 1 97.94 142 TYR A CA 1
ATOM 1112 C C . TYR A 1 142 ? -0.806 7.688 0.051 1 97.94 142 TYR A C 1
ATOM 1114 O O . TYR A 1 142 ? -2.018 7.605 -0.161 1 97.94 142 TYR A O 1
ATOM 1122 N N . ILE A 1 143 ? 0.092 6.98 -0.618 1 96.81 143 ILE A N 1
ATOM 1123 C CA . ILE A 1 143 ? -0.275 6.125 -1.741 1 96.81 143 ILE A CA 1
ATOM 1124 C C . ILE A 1 143 ? -1.11 4.949 -1.242 1 96.81 143 ILE A C 1
ATOM 1126 O O . ILE A 1 143 ? -2.113 4.586 -1.859 1 96.81 143 ILE A O 1
ATOM 1130 N N . ARG A 1 144 ? -0.721 4.438 -0.144 1 96.94 144 ARG A N 1
ATOM 1131 C CA . ARG A 1 144 ? -1.4 3.273 0.415 1 96.94 144 ARG A CA 1
ATOM 1132 C C . ARG A 1 144 ? -2.867 3.58 0.701 1 96.94 144 ARG A C 1
ATOM 1134 O O . ARG A 1 144 ? -3.732 2.723 0.514 1 96.94 144 ARG A O 1
ATOM 1141 N N . TYR A 1 145 ? -3.158 4.773 1.063 1 97.62 145 TYR A N 1
ATOM 1142 C CA . TYR A 1 145 ? -4.508 5.109 1.5 1 97.62 145 TYR A CA 1
ATOM 1143 C C . TYR A 1 145 ? -5.324 5.688 0.349 1 97.62 145 TYR A C 1
ATOM 1145 O O . TYR A 1 145 ? -6.555 5.598 0.346 1 97.62 145 TYR A O 1
ATOM 1153 N N . THR A 1 146 ? -4.648 6.184 -0.703 1 97.5 146 THR A N 1
ATOM 1154 C CA . THR A 1 146 ? -5.449 7.023 -1.59 1 97.5 146 THR A CA 1
ATOM 1155 C C . THR A 1 146 ? -5.398 6.496 -3.021 1 97.5 146 THR A C 1
ATOM 1157 O O . THR A 1 146 ? -6.219 6.883 -3.857 1 97.5 146 THR A O 1
ATOM 1160 N N . GLN A 1 147 ? -4.43 5.664 -3.354 1 96.5 147 GLN A N 1
ATOM 1161 C CA . GLN A 1 147 ? -4.27 5.227 -4.734 1 96.5 147 GLN A CA 1
ATOM 1162 C C . GLN A 1 147 ? -4.727 3.779 -4.91 1 96.5 147 GLN A C 1
ATOM 1164 O O . GLN A 1 147 ? -4.652 2.98 -3.973 1 96.5 147 GLN A O 1
ATOM 1169 N N . PRO A 1 148 ? -5.164 3.426 -6.062 1 95.44 148 PRO A N 1
ATOM 1170 C CA . PRO A 1 148 ? -5.621 2.051 -6.285 1 95.44 148 PRO A CA 1
ATOM 1171 C C . PRO A 1 148 ? -4.516 1.02 -6.07 1 95.44 148 PRO A C 1
ATOM 1173 O O . PRO A 1 148 ? -3.391 1.211 -6.539 1 95.44 148 PRO A O 1
ATOM 1176 N N . PRO A 1 149 ? -4.863 -0.052 -5.418 1 94.06 149 PRO A N 1
ATOM 1177 C CA . PRO A 1 149 ? -3.85 -1.082 -5.184 1 94.06 149 PRO A CA 1
ATOM 1178 C C . PRO A 1 149 ? -3.277 -1.654 -6.48 1 94.06 149 PRO A C 1
ATOM 1180 O O . PRO A 1 149 ? -2.1 -2.016 -6.531 1 94.06 149 PRO A O 1
ATOM 1183 N N . ALA A 1 150 ? -4.031 -1.698 -7.516 1 92 150 ALA A N 1
ATOM 1184 C CA . ALA A 1 150 ? -3.609 -2.297 -8.781 1 92 150 ALA A CA 1
ATOM 1185 C C . ALA A 1 150 ? -2.578 -1.419 -9.484 1 92 150 ALA A C 1
ATOM 1187 O O . ALA A 1 150 ? -1.879 -1.878 -10.391 1 92 150 ALA A O 1
ATOM 1188 N N . ASP A 1 151 ? -2.516 -0.146 -9.055 1 90.19 151 ASP A N 1
ATOM 1189 C CA . ASP A 1 151 ? -1.627 0.8 -9.727 1 90.19 151 ASP A CA 1
ATOM 1190 C C . ASP A 1 151 ? -0.334 0.993 -8.938 1 90.19 151 ASP A C 1
ATOM 1192 O O . ASP A 1 151 ? 0.42 1.935 -9.188 1 90.19 151 ASP A O 1
ATOM 1196 N N . LEU A 1 152 ? -0.139 0.181 -8 1 90.12 152 LEU A N 1
ATOM 1197 C CA . LEU A 1 152 ? 1.021 0.342 -7.129 1 90.12 152 LEU A CA 1
ATOM 1198 C C . LEU A 1 152 ? 2.311 0.384 -7.941 1 90.12 152 LEU A C 1
ATOM 1200 O O . LEU A 1 152 ? 3.18 1.221 -7.691 1 90.12 152 LEU A O 1
ATOM 1204 N N . TRP A 1 153 ? 2.428 -0.455 -8.898 1 88.06 153 TRP A N 1
ATOM 1205 C CA . TRP A 1 153 ? 3.66 -0.589 -9.672 1 88.06 153 TRP A CA 1
ATOM 1206 C C . TRP A 1 153 ? 3.973 0.698 -10.422 1 88.06 153 TRP A C 1
ATOM 1208 O O . TRP A 1 153 ? 5.141 1.048 -10.609 1 88.06 153 TRP A O 1
ATOM 1218 N N . ASP A 1 154 ? 3.023 1.433 -10.797 1 91 154 ASP A N 1
ATOM 1219 C CA . ASP A 1 154 ? 3.227 2.693 -11.508 1 91 154 ASP A CA 1
ATOM 1220 C C . ASP A 1 154 ? 4.043 3.672 -10.664 1 91 154 ASP A C 1
ATOM 1222 O O . ASP A 1 154 ? 4.785 4.496 -11.203 1 91 154 ASP A O 1
ATOM 1226 N N . TRP A 1 155 ? 3.934 3.615 -9.414 1 91.44 155 TRP A N 1
ATOM 1227 C CA . TRP A 1 155 ? 4.652 4.5 -8.5 1 91.44 155 TRP A CA 1
ATOM 1228 C C . TRP A 1 155 ? 6.098 4.035 -8.32 1 91.44 155 TRP A C 1
ATOM 1230 O O . TRP A 1 155 ? 6.973 4.836 -7.98 1 91.44 155 TRP A O 1
ATOM 1240 N N . PHE A 1 156 ? 6.359 2.742 -8.617 1 86.44 156 PHE A N 1
ATOM 1241 C CA . PHE A 1 156 ? 7.664 2.172 -8.297 1 86.44 156 PHE A CA 1
ATOM 1242 C C . PHE A 1 156 ? 8.484 1.942 -9.562 1 86.44 156 PHE A C 1
ATOM 1244 O O . PHE A 1 156 ? 9.711 1.88 -9.508 1 86.44 156 PHE A O 1
ATOM 1251 N N . GLU A 1 157 ? 7.824 1.768 -10.641 1 84.69 157 GLU A N 1
ATOM 1252 C CA . GLU A 1 157 ? 8.438 1.434 -11.922 1 84.69 157 GLU A CA 1
ATOM 1253 C C . GLU A 1 157 ? 9.57 2.396 -12.258 1 84.69 157 GLU A C 1
ATOM 1255 O O . GLU A 1 157 ? 10.656 1.97 -12.672 1 84.69 157 GLU A O 1
ATOM 1260 N N . PRO A 1 158 ? 9.484 3.623 -12.031 1 82.06 158 PRO A N 1
ATOM 1261 C CA . PRO A 1 158 ? 10.578 4.543 -12.359 1 82.06 158 PRO A CA 1
ATOM 1262 C C . PRO A 1 158 ? 11.844 4.254 -11.555 1 82.06 158 PRO A C 1
ATOM 1264 O O . PRO A 1 158 ? 12.945 4.602 -11.992 1 82.06 158 PRO A O 1
ATOM 1267 N N . TYR A 1 159 ? 11.703 3.703 -10.461 1 74.75 159 TYR A N 1
ATOM 1268 C CA . TYR A 1 159 ? 12.844 3.43 -9.594 1 74.75 159 TYR A CA 1
ATOM 1269 C C . TYR A 1 159 ? 13.5 2.102 -9.961 1 74.75 159 TYR A C 1
ATOM 1271 O O . TYR A 1 159 ? 14.633 1.833 -9.562 1 74.75 159 TYR A O 1
ATOM 1279 N N . MET A 1 160 ? 12.852 1.27 -10.57 1 71.75 160 MET A N 1
ATOM 1280 C CA . MET A 1 160 ? 13.375 -0.043 -10.93 1 71.75 160 MET A CA 1
ATOM 1281 C C . MET A 1 160 ? 14.141 0.024 -12.25 1 71.75 160 MET A C 1
ATOM 1283 O O . MET A 1 160 ? 15.102 -0.716 -12.453 1 71.75 160 MET A O 1
ATOM 1287 N N . ASP A 1 161 ? 13.617 0.695 -13.188 1 62.44 161 ASP A N 1
ATOM 1288 C CA . ASP A 1 161 ? 14.297 0.844 -14.477 1 62.44 161 ASP A CA 1
ATOM 1289 C C . ASP A 1 161 ? 15.648 1.527 -14.305 1 62.44 161 ASP A C 1
ATOM 1291 O O . ASP A 1 161 ? 16.531 1.381 -15.148 1 62.44 161 ASP A O 1
ATOM 1295 N N . ASP A 1 162 ? 15.891 2.299 -13.32 1 50.75 162 ASP A N 1
ATOM 1296 C CA . ASP A 1 162 ? 17.188 2.949 -13.258 1 50.75 162 ASP A CA 1
ATOM 1297 C C . ASP A 1 162 ? 18.312 1.925 -13.07 1 50.75 162 ASP A C 1
ATOM 1299 O O . ASP A 1 162 ? 19.484 2.268 -13.141 1 50.75 162 ASP A O 1
ATOM 1303 N N . GLU A 1 163 ? 18.188 0.805 -12.461 1 44.94 163 GLU A N 1
ATOM 1304 C CA . GLU A 1 163 ? 19.422 0.017 -12.508 1 44.94 163 GLU A CA 1
ATOM 1305 C C . GLU A 1 163 ? 19.797 -0.349 -13.938 1 44.94 163 GLU A C 1
ATOM 1307 O O . GLU A 1 163 ? 18.938 -0.328 -14.828 1 44.94 163 GLU A O 1
ATOM 1312 N N . GLU A 1 164 ? 21.156 -1.165 -14.164 1 39.12 164 GLU A N 1
ATOM 1313 C CA . GLU A 1 164 ? 22.016 -1.636 -15.25 1 39.12 164 GLU A CA 1
ATOM 1314 C C . GLU A 1 164 ? 21.219 -2.469 -16.25 1 39.12 164 GLU A C 1
ATOM 1316 O O . GLU A 1 164 ? 21.797 -3.129 -17.125 1 39.12 164 GLU A O 1
ATOM 1321 N N . ALA A 1 165 ? 20.094 -2.637 -16.375 1 35.41 165 ALA A N 1
ATOM 1322 C CA . ALA A 1 165 ? 19.703 -3.338 -17.594 1 35.41 165 ALA A CA 1
ATOM 1323 C C . ALA A 1 165 ? 20.25 -2.629 -18.828 1 35.41 165 ALA A C 1
ATOM 1325 O O . ALA A 1 165 ? 19.938 -3 -19.953 1 35.41 165 ALA A O 1
ATOM 1326 N N . LYS A 1 166 ? 20.75 -1.49 -18.656 1 33.06 166 LYS A N 1
ATOM 1327 C CA . LYS A 1 166 ? 21.547 -1.055 -19.797 1 33.06 166 LYS A CA 1
ATOM 1328 C C . LYS A 1 166 ? 22.828 -1.881 -19.922 1 33.06 166 LYS A C 1
ATOM 1330 O O . LYS A 1 166 ? 23.766 -1.479 -20.609 1 33.06 166 LYS A O 1
ATOM 1335 N N . TRP A 1 167 ? 22.875 -2.941 -19.141 1 26.91 167 TRP A N 1
ATOM 1336 C CA . TRP A 1 167 ? 24 -3.678 -19.703 1 26.91 167 TRP A CA 1
ATOM 1337 C C . TRP A 1 167 ? 23.672 -4.211 -21.094 1 26.91 167 TRP A C 1
ATOM 1339 O O . TRP A 1 167 ? 22.516 -4.559 -21.375 1 26.91 167 TRP A O 1
ATOM 1349 N N . MET B 1 1 ? 34.938 -14.18 -3.264 1 23.98 1 MET B N 1
ATOM 1350 C CA . MET B 1 1 ? 34.469 -14.039 -1.891 1 23.98 1 MET B CA 1
ATOM 1351 C C . MET B 1 1 ? 32.969 -14.297 -1.804 1 23.98 1 MET B C 1
ATOM 1353 O O . MET B 1 1 ? 32.188 -13.672 -2.514 1 23.98 1 MET B O 1
ATOM 1357 N N . LYS B 1 2 ? 32.562 -15.57 -1.266 1 20.58 2 LYS B N 1
ATOM 1358 C CA . LYS B 1 2 ? 31.312 -16.312 -1.438 1 20.58 2 LYS B CA 1
ATOM 1359 C C . LYS B 1 2 ? 30.156 -15.609 -0.739 1 20.58 2 LYS B C 1
ATOM 1361 O O . LYS B 1 2 ? 30.219 -15.328 0.459 1 20.58 2 LYS B O 1
ATOM 1366 N N . ALA B 1 3 ? 29.469 -14.789 -1.389 1 27.55 3 ALA B N 1
ATOM 1367 C CA . ALA B 1 3 ? 28.234 -14.141 -0.929 1 27.55 3 ALA B CA 1
ATOM 1368 C C . ALA B 1 3 ? 27.406 -15.102 -0.089 1 27.55 3 ALA B C 1
ATOM 1370 O O . ALA B 1 3 ? 27.188 -16.25 -0.473 1 27.55 3 ALA B O 1
ATOM 1371 N N . GLY B 1 4 ? 27.375 -15.047 1.215 1 24.61 4 GLY B N 1
ATOM 1372 C CA . GLY B 1 4 ? 26.844 -15.945 2.229 1 24.61 4 GLY B CA 1
ATOM 1373 C C . GLY B 1 4 ? 25.469 -16.484 1.894 1 24.61 4 GLY B C 1
ATOM 1374 O O . GLY B 1 4 ? 24.562 -15.711 1.534 1 24.61 4 GLY B O 1
ATOM 1375 N N . ALA B 1 5 ? 25.234 -17.75 1.474 1 26.64 5 ALA B N 1
ATOM 1376 C CA . ALA B 1 5 ? 24.062 -18.594 1.288 1 26.64 5 ALA B CA 1
ATOM 1377 C C . ALA B 1 5 ? 23.125 -18.516 2.494 1 26.64 5 ALA B C 1
ATOM 1379 O O . ALA B 1 5 ? 23.5 -18.906 3.604 1 26.64 5 ALA B O 1
ATOM 1380 N N . TYR B 1 6 ? 22.359 -17.422 2.678 1 31.56 6 TYR B N 1
ATOM 1381 C CA . TYR B 1 6 ? 21.344 -17.562 3.709 1 31.56 6 TYR B CA 1
ATOM 1382 C C . TYR B 1 6 ? 20.75 -18.969 3.689 1 31.56 6 TYR B C 1
ATOM 1384 O O . TYR B 1 6 ? 20.453 -19.5 2.621 1 31.56 6 TYR B O 1
ATOM 1392 N N . GLU B 1 7 ? 21.188 -19.859 4.52 1 27.61 7 GLU B N 1
ATOM 1393 C CA . GLU B 1 7 ? 20.672 -21.203 4.793 1 27.61 7 GLU B CA 1
ATOM 1394 C C . GLU B 1 7 ? 19.156 -21.188 4.93 1 27.61 7 GLU B C 1
ATOM 1396 O O . GLU B 1 7 ? 18.609 -20.672 5.906 1 27.61 7 GLU B O 1
ATOM 1401 N N . TYR B 1 8 ? 18.375 -20.938 3.873 1 33.81 8 TYR B N 1
ATOM 1402 C CA . TYR B 1 8 ? 16.938 -21.219 3.836 1 33.81 8 TYR B CA 1
ATOM 1403 C C . TYR B 1 8 ? 16.656 -22.625 4.336 1 33.81 8 TYR B C 1
ATOM 1405 O O . TYR B 1 8 ? 17.203 -23.609 3.822 1 33.81 8 TYR B O 1
ATOM 1413 N N . GLU B 1 9 ? 16.609 -22.828 5.68 1 29.16 9 GLU B N 1
ATOM 1414 C CA . GLU B 1 9 ? 16.125 -24.109 6.176 1 29.16 9 GLU B CA 1
ATOM 1415 C C . GLU B 1 9 ? 14.984 -24.641 5.309 1 29.16 9 GLU B C 1
ATOM 1417 O O . GLU B 1 9 ? 14.086 -23.891 4.93 1 29.16 9 GLU B O 1
ATOM 1422 N N . GLU B 1 10 ? 15.141 -25.688 4.645 1 28.95 10 GLU B N 1
ATOM 1423 C CA . GLU B 1 10 ? 14.297 -26.594 3.869 1 28.95 10 GLU B CA 1
ATOM 1424 C C . GLU B 1 10 ? 13.07 -27.031 4.668 1 28.95 10 GLU B C 1
ATOM 1426 O O . GLU B 1 10 ? 13.18 -27.875 5.566 1 28.95 10 GLU B O 1
ATOM 1431 N N . ASP B 1 11 ? 12.234 -26.188 5.262 1 32.47 11 ASP B N 1
ATOM 1432 C CA . ASP B 1 11 ? 11.039 -26.797 5.824 1 32.47 11 ASP B CA 1
ATOM 1433 C C . ASP B 1 11 ? 10.453 -27.844 4.871 1 32.47 11 ASP B C 1
ATOM 1435 O O . ASP B 1 11 ? 10.375 -27.609 3.664 1 32.47 11 ASP B O 1
ATOM 1439 N N . GLY B 1 12 ? 10.508 -29.125 5.238 1 27.7 12 GLY B N 1
ATOM 1440 C CA . GLY B 1 12 ? 10 -30.391 4.727 1 27.7 12 GLY B CA 1
ATOM 1441 C C . GLY B 1 12 ? 8.633 -30.266 4.074 1 27.7 12 GLY B C 1
ATOM 1442 O O . GLY B 1 12 ? 7.906 -29.297 4.332 1 27.7 12 GLY B O 1
ATOM 1443 N N . GLU B 1 13 ? 8.305 -31.078 3.031 1 28.69 13 GLU B N 1
ATOM 1444 C CA . GLU B 1 13 ? 7.379 -31.391 1.949 1 28.69 13 GLU B CA 1
ATOM 1445 C C . GLU B 1 13 ? 5.984 -31.703 2.486 1 28.69 13 GLU B C 1
ATOM 1447 O O . GLU B 1 13 ? 5.562 -32.875 2.508 1 28.69 13 GLU B O 1
ATOM 1452 N N . LYS B 1 14 ? 5.441 -31.453 3.771 1 32.78 14 LYS B N 1
ATOM 1453 C CA . LYS B 1 14 ? 4.141 -32.094 3.916 1 32.78 14 LYS B CA 1
ATOM 1454 C C . LYS B 1 14 ? 3.188 -31.672 2.805 1 32.78 14 LYS B C 1
ATOM 1456 O O . LYS B 1 14 ? 3.215 -30.516 2.371 1 32.78 14 LYS B O 1
ATOM 1461 N N . THR B 1 15 ? 2.535 -32.594 2.105 1 28.89 15 THR B N 1
ATOM 1462 C CA . THR B 1 15 ? 1.659 -32.844 0.97 1 28.89 15 THR B CA 1
ATOM 1463 C C . THR B 1 15 ? 0.589 -31.766 0.848 1 28.89 15 THR B C 1
ATOM 1465 O O . THR B 1 15 ? 0.426 -30.938 1.751 1 28.89 15 THR B O 1
ATOM 1468 N N . GLN B 1 16 ? -0.921 -32.062 0.566 1 32.75 16 GLN B N 1
ATOM 1469 C CA . GLN B 1 16 ? -1.94 -31.922 -0.466 1 32.75 16 GLN B CA 1
ATOM 1470 C C . GLN B 1 16 ? -2.758 -30.656 -0.25 1 32.75 16 GLN B C 1
ATOM 1472 O O . GLN B 1 16 ? -3.002 -29.906 -1.193 1 32.75 16 GLN B O 1
ATOM 1477 N N . GLY B 1 17 ? -3.818 -30.516 0.629 1 37.25 17 GLY B N 1
ATOM 1478 C CA . GLY B 1 17 ? -4.879 -29.562 0.936 1 37.25 17 GLY B CA 1
ATOM 1479 C C . GLY B 1 17 ? -4.363 -28.234 1.47 1 37.25 17 GLY B C 1
ATOM 1480 O O . GLY B 1 17 ? -3.318 -28.188 2.123 1 37.25 17 GLY B O 1
ATOM 1481 N N . VAL B 1 18 ? -4.324 -26.984 0.632 1 41 18 VAL B N 1
ATOM 1482 C CA . VAL B 1 18 ? -3.604 -25.797 1.061 1 41 18 VAL B CA 1
ATOM 1483 C C . VAL B 1 18 ? -3.619 -25.703 2.584 1 41 18 VAL B C 1
ATOM 1485 O O . VAL B 1 18 ? -4.676 -25.5 3.189 1 41 18 VAL B O 1
ATOM 1488 N N . PRO B 1 19 ? -3.029 -26.531 3.354 1 42.28 19 PRO B N 1
ATOM 1489 C CA . PRO B 1 19 ? -3.055 -26.438 4.816 1 42.28 19 PRO B CA 1
ATOM 1490 C C . PRO B 1 19 ? -2.896 -25 5.324 1 42.28 19 PRO B C 1
ATOM 1492 O O . PRO B 1 19 ? -2.055 -24.25 4.82 1 42.28 19 PRO B O 1
ATOM 1495 N N . LYS B 1 20 ? -4.027 -24.266 5.594 1 50.91 20 LYS B N 1
ATOM 1496 C CA . LYS B 1 20 ? -3.875 -23.047 6.367 1 50.91 20 LYS B CA 1
ATOM 1497 C C . LYS B 1 20 ? -2.727 -23.156 7.363 1 50.91 20 LYS B C 1
ATOM 1499 O O . LYS B 1 20 ? -2.756 -24.016 8.258 1 50.91 20 LYS B O 1
ATOM 1504 N N . LYS B 1 21 ? -1.549 -22.984 6.848 1 56.28 21 LYS B N 1
ATOM 1505 C CA . LYS B 1 21 ? -0.44 -23.031 7.797 1 56.28 21 LYS B CA 1
ATOM 1506 C C . LYS B 1 21 ? -0.703 -22.125 9 1 56.28 21 LYS B C 1
ATOM 1508 O O . LYS B 1 21 ? -1.151 -21 8.844 1 56.28 21 LYS B O 1
ATOM 1513 N N . ALA B 1 22 ? -0.9 -22.641 10.117 1 64.06 22 ALA B N 1
ATOM 1514 C CA . ALA B 1 22 ? -1.118 -22.031 11.422 1 64.06 22 ALA B CA 1
ATOM 1515 C C . ALA B 1 22 ? -0.231 -20.797 11.602 1 64.06 22 ALA B C 1
ATOM 1517 O O . ALA B 1 22 ? -0.583 -19.875 12.336 1 64.06 22 ALA B O 1
ATOM 1518 N N . ASN B 1 23 ? 0.85 -20.734 10.703 1 78.06 23 ASN B N 1
ATOM 1519 C CA . ASN B 1 23 ? 1.827 -19.672 10.969 1 78.06 23 ASN B CA 1
ATOM 1520 C C . ASN B 1 23 ? 1.777 -18.578 9.906 1 78.06 23 ASN B C 1
ATOM 1522 O O . ASN B 1 23 ? 2.689 -17.766 9.82 1 78.06 23 ASN B O 1
ATOM 1526 N N . GLY B 1 24 ? 0.662 -18.578 9.156 1 87.94 24 GLY B N 1
ATOM 1527 C CA . GLY B 1 24 ? 0.552 -17.547 8.141 1 87.94 24 GLY B CA 1
ATOM 1528 C C . GLY B 1 24 ? 0.218 -16.188 8.703 1 87.94 24 GLY B C 1
ATOM 1529 O O . GLY B 1 24 ? -0.344 -16.078 9.797 1 87.94 24 GLY B O 1
ATOM 1530 N N . LEU B 1 25 ? 0.641 -15.125 7.898 1 93.31 25 LEU B N 1
ATOM 1531 C CA . LEU B 1 25 ? 0.319 -13.75 8.273 1 93.31 25 LEU B CA 1
ATOM 1532 C C . LEU B 1 25 ? -1.19 -13.547 8.344 1 93.31 25 LEU B C 1
ATOM 1534 O O . LEU B 1 25 ? -1.926 -14.031 7.48 1 93.31 25 LEU B O 1
ATOM 1538 N N . PRO B 1 26 ? -1.602 -12.891 9.453 1 94 26 PRO B N 1
ATOM 1539 C CA . PRO B 1 26 ? -3.014 -12.508 9.445 1 94 26 PRO B CA 1
ATOM 1540 C C . PRO B 1 26 ? -3.373 -11.617 8.258 1 94 26 PRO B C 1
ATOM 1542 O O . PRO B 1 26 ? -2.566 -10.773 7.84 1 94 26 PRO B O 1
ATOM 1545 N N . ILE B 1 27 ? -4.559 -11.82 7.723 1 95.19 27 ILE B N 1
ATOM 1546 C CA . ILE B 1 27 ? -4.992 -11.07 6.547 1 95.19 27 ILE B CA 1
ATOM 1547 C C . ILE B 1 27 ? -5.918 -9.938 6.965 1 95.19 27 ILE B C 1
ATOM 1549 O O . ILE B 1 27 ? -6.836 -10.133 7.766 1 95.19 27 ILE B O 1
ATOM 1553 N N . TRP B 1 28 ? -5.594 -8.773 6.48 1 94.31 28 TRP B N 1
ATOM 1554 C CA . TRP B 1 28 ? -6.438 -7.602 6.688 1 94.31 28 TRP B CA 1
ATOM 1555 C C . TRP B 1 28 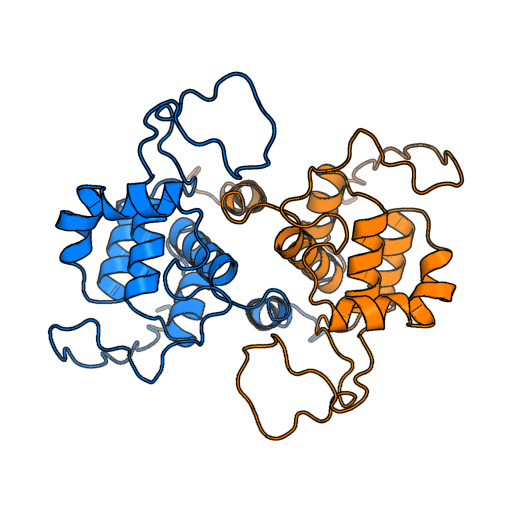? -7.5 -7.496 5.598 1 94.31 28 TRP B C 1
ATOM 1557 O O . TRP B 1 28 ? -7.195 -7.625 4.41 1 94.31 28 TRP B O 1
ATOM 1567 N N . GLY B 1 29 ? -8.734 -7.352 6.023 1 93.75 29 GLY B N 1
ATOM 1568 C CA . GLY B 1 29 ? -9.789 -7.184 5.035 1 93.75 29 GLY B CA 1
ATOM 1569 C C . GLY B 1 29 ? -10.492 -8.484 4.684 1 93.75 29 GLY B C 1
ATOM 1570 O O . GLY B 1 29 ? -10.703 -9.328 5.551 1 93.75 29 GLY B O 1
ATOM 1571 N N . ASN B 1 30 ? -10.906 -8.547 3.455 1 95.56 30 ASN B N 1
ATOM 1572 C CA . ASN B 1 30 ? -11.703 -9.68 3 1 95.56 30 ASN B CA 1
ATOM 1573 C C . ASN B 1 30 ? -10.828 -10.883 2.668 1 95.56 30 ASN B C 1
ATOM 1575 O O . ASN B 1 30 ? -10.164 -10.906 1.63 1 95.56 30 ASN B O 1
ATOM 1579 N N . GLU B 1 31 ? -10.891 -11.898 3.424 1 94.81 31 GLU B N 1
ATOM 1580 C CA . GLU B 1 31 ? -10.031 -13.07 3.273 1 94.81 31 GLU B CA 1
ATOM 1581 C C . GLU B 1 31 ? -10.484 -13.938 2.104 1 94.81 31 GLU B C 1
ATOM 1583 O O . GLU B 1 31 ? -9.703 -14.734 1.58 1 94.81 31 GLU B O 1
ATOM 1588 N N . LYS B 1 32 ? -11.711 -13.812 1.732 1 95.12 32 LYS B N 1
ATOM 1589 C CA . LYS B 1 32 ? -12.234 -14.641 0.65 1 95.12 32 LYS B CA 1
ATOM 1590 C C . LYS B 1 32 ? -11.75 -14.141 -0.708 1 95.12 32 LYS B C 1
ATOM 1592 O O . LYS B 1 32 ? -11.523 -14.93 -1.626 1 95.12 32 LYS B O 1
ATOM 1597 N N . THR B 1 33 ? -11.57 -12.875 -0.788 1 96.62 33 THR B N 1
ATOM 1598 C CA . THR B 1 33 ? -11.289 -12.297 -2.098 1 96.62 33 THR B CA 1
ATOM 1599 C C . THR B 1 33 ? -9.883 -11.711 -2.148 1 96.62 33 THR B C 1
ATOM 1601 O O . THR B 1 33 ? -9.43 -11.258 -3.201 1 96.62 33 THR B O 1
ATOM 1604 N N . MET B 1 34 ? -9.133 -11.672 -0.992 1 97.5 34 MET B N 1
ATOM 1605 C CA . MET B 1 34 ? -7.84 -10.992 -0.881 1 97.5 34 MET B CA 1
ATOM 1606 C C . MET B 1 34 ? -7.988 -9.492 -1.112 1 97.5 34 MET B C 1
ATOM 1608 O O . MET B 1 34 ? -7.062 -8.844 -1.596 1 97.5 34 MET B O 1
ATOM 1612 N N . ASN B 1 35 ? -9.211 -8.984 -0.97 1 95.69 35 ASN B N 1
ATOM 1613 C CA . ASN B 1 35 ? -9.523 -7.574 -1.179 1 95.69 35 ASN B CA 1
ATOM 1614 C C . ASN B 1 35 ? -9.43 -7.191 -2.652 1 95.69 35 ASN B C 1
ATOM 1616 O O . ASN B 1 35 ? -9.344 -6.008 -2.986 1 95.69 35 ASN B O 1
ATOM 1620 N N . LEU B 1 36 ? -9.445 -8.211 -3.559 1 96.75 36 LEU B N 1
ATOM 1621 C CA . LEU B 1 36 ? -9.422 -7.938 -4.992 1 96.75 36 LEU B CA 1
ATOM 1622 C C . LEU B 1 36 ? -10.797 -7.5 -5.488 1 96.75 36 LEU B C 1
ATOM 1624 O O . LEU B 1 36 ? -11.82 -7.949 -4.965 1 96.75 36 LEU B O 1
ATOM 1628 N N . ASN B 1 37 ? -10.703 -6.641 -6.453 1 92.38 37 ASN B N 1
ATOM 1629 C CA . ASN B 1 37 ? -11.93 -6.391 -7.207 1 92.38 37 ASN B CA 1
ATOM 1630 C C . ASN B 1 37 ? -12.531 -7.684 -7.742 1 92.38 37 ASN B C 1
ATOM 1632 O O . ASN B 1 37 ? -11.812 -8.547 -8.258 1 92.38 37 ASN B O 1
ATOM 1636 N N . PRO B 1 38 ? -13.828 -7.82 -7.625 1 94.31 38 PRO B N 1
ATOM 1637 C CA . PRO B 1 38 ? -14.461 -9.07 -8.047 1 94.31 38 PRO B CA 1
ATOM 1638 C C . PRO B 1 38 ? -14.188 -9.406 -9.516 1 94.31 38 PRO B C 1
ATOM 1640 O O . PRO B 1 38 ? -14.016 -10.578 -9.859 1 94.31 38 PRO B O 1
ATOM 1643 N N . LEU B 1 39 ? -14.125 -8.414 -10.336 1 91.25 39 LEU B N 1
ATOM 1644 C CA . LEU B 1 39 ? -13.867 -8.641 -11.75 1 91.25 39 LEU B CA 1
ATOM 1645 C C . LEU B 1 39 ? -12.477 -9.25 -11.953 1 91.25 39 LEU B C 1
ATOM 1647 O O . LEU B 1 39 ? -12.32 -10.219 -12.703 1 91.25 39 LEU B O 1
ATOM 1651 N N . ILE B 1 40 ? -11.562 -8.695 -11.289 1 94.12 40 ILE B N 1
ATOM 1652 C CA . ILE B 1 40 ? -10.195 -9.188 -11.398 1 94.12 40 ILE B CA 1
ATOM 1653 C C . ILE B 1 40 ? -10.109 -10.602 -10.844 1 94.12 40 ILE B C 1
ATOM 1655 O O . ILE B 1 40 ? -9.523 -11.492 -11.469 1 94.12 40 ILE B O 1
ATOM 1659 N N . LEU B 1 41 ? -10.734 -10.805 -9.766 1 96.81 41 LEU B N 1
ATOM 1660 C CA . LEU B 1 41 ? -10.68 -12.109 -9.109 1 96.81 41 LEU B CA 1
ATOM 1661 C C . LEU B 1 41 ? -11.328 -13.18 -9.984 1 96.81 41 LEU B C 1
ATOM 1663 O O . LEU B 1 41 ? -10.773 -14.266 -10.156 1 96.81 41 LEU B O 1
ATOM 1667 N N . THR B 1 42 ? -12.438 -12.883 -10.531 1 96.44 42 THR B N 1
ATOM 1668 C CA . THR B 1 42 ? -13.141 -13.828 -11.398 1 96.44 42 THR B CA 1
ATOM 1669 C C . THR B 1 42 ? -12.281 -14.188 -12.609 1 96.44 42 THR B C 1
ATOM 1671 O O . THR B 1 42 ? -12.211 -15.352 -13.008 1 96.44 42 THR B O 1
ATOM 1674 N N . ASN B 1 43 ? -11.594 -13.188 -13.211 1 95.31 43 ASN B N 1
ATOM 1675 C CA . ASN B 1 43 ? -10.719 -13.43 -14.359 1 95.31 43 ASN B CA 1
ATOM 1676 C C . ASN B 1 43 ? -9.516 -14.273 -13.969 1 95.31 43 ASN B C 1
ATOM 1678 O O . ASN B 1 43 ? -9.078 -15.133 -14.742 1 95.31 43 ASN B O 1
ATOM 1682 N N . ILE B 1 44 ? -9.031 -14.078 -12.758 1 97.44 44 ILE B N 1
ATOM 1683 C CA . ILE B 1 44 ? -7.914 -14.875 -12.273 1 97.44 44 ILE B CA 1
ATOM 1684 C C . ILE B 1 44 ? -8.352 -16.328 -12.109 1 97.44 44 ILE B C 1
ATOM 1686 O O . ILE B 1 44 ? -7.715 -17.234 -12.656 1 97.44 44 ILE B O 1
ATOM 1690 N N . GLN B 1 45 ? -9.445 -16.516 -11.492 1 97.19 45 GLN B N 1
ATOM 1691 C CA . GLN B 1 45 ? -9.914 -17.859 -11.156 1 97.19 45 GLN B CA 1
ATOM 1692 C C . GLN B 1 45 ? -10.367 -18.609 -12.406 1 97.19 45 GLN B C 1
ATOM 1694 O O . GLN B 1 45 ? -10.398 -19.844 -12.414 1 97.19 45 GLN B O 1
ATOM 1699 N N . SER B 1 46 ? -10.617 -17.844 -13.438 1 96.5 46 SER B N 1
ATOM 1700 C CA . SER B 1 46 ? -11.07 -18.469 -14.68 1 96.5 46 SER B CA 1
ATOM 1701 C C . SER B 1 46 ? -9.914 -18.656 -15.656 1 96.5 46 SER B C 1
ATOM 1703 O O . SER B 1 46 ? -10.062 -19.344 -16.672 1 96.5 46 SER B O 1
ATOM 1705 N N . SER B 1 47 ? -8.797 -18.078 -15.414 1 96.44 47 SER B N 1
ATOM 1706 C CA . SER B 1 47 ? -7.66 -18.156 -16.328 1 96.44 47 SER B CA 1
ATOM 1707 C C . SER B 1 47 ? -7.082 -19.562 -16.391 1 96.44 47 SER B C 1
ATOM 1709 O O . SER B 1 47 ? -6.988 -20.234 -15.367 1 96.44 47 SER B O 1
ATOM 1711 N N . GLN B 1 48 ? -6.73 -19.984 -17.594 1 97.56 48 GLN B N 1
ATOM 1712 C CA . GLN B 1 48 ? -6.086 -21.281 -17.766 1 97.56 48 GLN B CA 1
ATOM 1713 C C . GLN B 1 48 ? -4.723 -21.312 -17.078 1 97.56 48 GLN B C 1
ATOM 1715 O O . GLN B 1 48 ? -4.332 -22.344 -16.516 1 97.56 48 GLN B O 1
ATOM 1720 N N . TYR B 1 49 ? -4.02 -20.234 -17.188 1 97.69 49 TYR B N 1
ATOM 1721 C CA . TYR B 1 49 ? -2.713 -20.141 -16.547 1 97.69 49 TYR B CA 1
ATOM 1722 C C . TYR B 1 49 ? -2.811 -20.438 -15.055 1 97.69 49 TYR B C 1
ATOM 1724 O O . TYR B 1 49 ? -2.004 -21.203 -14.508 1 97.69 49 TYR B O 1
ATOM 1732 N N . PHE B 1 50 ? -3.773 -19.906 -14.414 1 98.12 50 PHE B N 1
ATOM 1733 C CA . PHE B 1 50 ? -3.949 -20.109 -12.984 1 98.12 50 PHE B CA 1
ATOM 1734 C C . PHE B 1 50 ? -4.387 -21.547 -12.695 1 98.12 50 PHE B C 1
ATOM 1736 O O . PHE B 1 50 ? -3.812 -22.219 -11.836 1 98.12 50 PHE B O 1
ATOM 1743 N N . LYS B 1 51 ? -5.305 -22.062 -13.492 1 98.06 51 LYS B N 1
ATOM 1744 C CA . LYS B 1 51 ? -5.949 -23.328 -13.195 1 98.06 51 LYS B CA 1
ATOM 1745 C C . LYS B 1 51 ? -5.035 -24.5 -13.547 1 98.06 51 LYS B C 1
ATOM 1747 O O . LYS B 1 51 ? -5.098 -25.562 -12.906 1 98.06 51 LYS B O 1
ATOM 1752 N N . VAL B 1 52 ? -4.18 -24.312 -14.461 1 97.69 52 VAL B N 1
ATOM 1753 C CA . VAL B 1 52 ? -3.383 -25.422 -14.945 1 97.69 52 VAL B CA 1
ATOM 1754 C C . VAL B 1 52 ? -1.924 -25.234 -14.547 1 97.69 52 VAL B C 1
ATOM 1756 O O . VAL B 1 52 ? -1.37 -26.047 -13.797 1 97.69 52 VAL B O 1
ATOM 1759 N N . ASN B 1 53 ? -1.322 -24.156 -14.906 1 97.62 53 ASN B N 1
ATOM 1760 C CA . ASN B 1 53 ? 0.106 -23.969 -14.688 1 97.62 53 ASN B CA 1
ATOM 1761 C C . ASN B 1 53 ? 0.419 -23.703 -13.219 1 97.62 53 ASN B C 1
ATOM 1763 O O . ASN B 1 53 ? 1.28 -24.359 -12.633 1 97.62 53 ASN B O 1
ATOM 1767 N N . LEU B 1 54 ? -0.334 -22.781 -12.578 1 98.25 54 LEU B N 1
ATOM 1768 C CA . LEU B 1 54 ? -0.014 -22.391 -11.211 1 98.25 54 LEU B CA 1
ATOM 1769 C C . LEU B 1 54 ? -0.536 -23.422 -10.211 1 98.25 54 LEU B C 1
ATOM 1771 O O . LEU B 1 54 ? -0.063 -23.484 -9.078 1 98.25 54 LEU B O 1
ATOM 1775 N N . TYR B 1 55 ? -1.508 -24.141 -10.664 1 96.56 55 TYR B N 1
ATOM 1776 C CA . TYR B 1 55 ? -2.053 -25.188 -9.805 1 96.56 55 TYR B CA 1
ATOM 1777 C C . TYR B 1 55 ? -0.97 -26.188 -9.398 1 96.56 55 TYR B C 1
ATOM 1779 O O . TYR B 1 55 ? -0.985 -26.703 -8.281 1 96.56 55 TYR B O 1
ATOM 1787 N N . GLN B 1 56 ? 0.014 -26.375 -10.188 1 97.12 56 GLN B N 1
ATOM 1788 C CA . GLN B 1 56 ? 1.05 -27.375 -9.984 1 97.12 56 GLN B CA 1
ATOM 1789 C C . GLN B 1 56 ? 2.127 -26.875 -9.023 1 97.12 56 GLN B C 1
ATOM 1791 O O . GLN B 1 56 ? 2.918 -27.656 -8.5 1 97.12 56 GLN B O 1
ATOM 1796 N N . LEU B 1 57 ? 2.254 -25.625 -8.82 1 97.5 57 LEU B N 1
ATOM 1797 C CA . LEU B 1 57 ? 3.25 -25.047 -7.922 1 97.5 57 LEU B CA 1
ATOM 1798 C C . LEU B 1 57 ? 2.768 -25.078 -6.477 1 97.5 57 LEU B C 1
ATOM 1800 O O . LEU B 1 57 ? 1.747 -24.469 -6.145 1 97.5 57 LEU B O 1
ATOM 1804 N N . LYS B 1 58 ? 3.566 -25.734 -5.641 1 96.19 58 LYS B N 1
ATOM 1805 C CA . LYS B 1 58 ? 3.068 -26 -4.293 1 96.19 58 LYS B CA 1
ATOM 1806 C C . LYS B 1 58 ? 3.891 -25.234 -3.252 1 96.19 58 LYS B C 1
ATOM 1808 O O . LYS B 1 58 ? 3.43 -25.016 -2.131 1 96.19 58 LYS B O 1
ATOM 1813 N N . THR B 1 59 ? 5.055 -24.828 -3.668 1 97.44 59 THR B N 1
ATOM 1814 C CA . THR B 1 59 ? 5.926 -24.219 -2.66 1 97.44 59 THR B CA 1
ATOM 1815 C C . THR B 1 59 ? 6.25 -22.781 -3.016 1 97.44 59 THR B C 1
ATOM 1817 O O . THR B 1 59 ? 6.148 -22.375 -4.176 1 97.44 59 THR B O 1
ATOM 1820 N N . TYR B 1 60 ? 6.613 -22.109 -1.927 1 97.75 60 TYR B N 1
ATOM 1821 C CA . TYR B 1 60 ? 7.07 -20.719 -2.045 1 97.75 60 TYR B CA 1
ATOM 1822 C C . TYR B 1 60 ? 8.18 -20.609 -3.084 1 97.75 60 TYR B C 1
ATOM 1824 O O . TYR B 1 60 ? 8.109 -19.766 -3.982 1 97.75 60 TYR B O 1
ATOM 1832 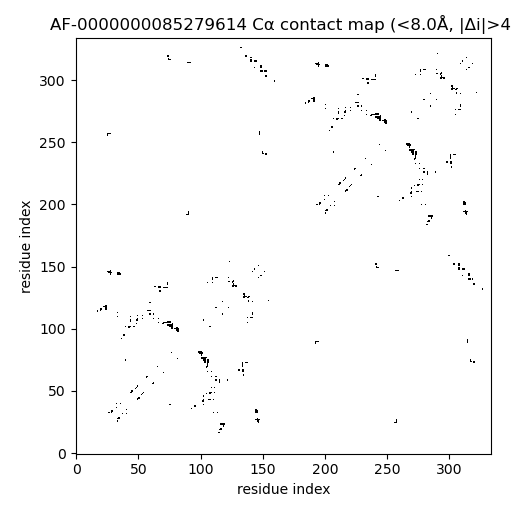N N . HIS B 1 61 ? 9.148 -21.453 -3.127 1 97.88 61 HIS B N 1
ATOM 1833 C CA . HIS B 1 61 ? 10.32 -21.359 -3.988 1 97.88 61 HIS B CA 1
ATOM 1834 C C . HIS B 1 61 ? 9.961 -21.641 -5.445 1 97.88 61 HIS B C 1
ATOM 1836 O O . HIS B 1 61 ? 10.516 -21.031 -6.355 1 97.88 61 HIS B O 1
ATOM 1842 N N . GLU B 1 62 ? 9.039 -22.547 -5.617 1 98.5 62 GLU B N 1
ATOM 1843 C CA . GLU B 1 62 ? 8.578 -22.828 -6.973 1 98.5 62 GLU B CA 1
ATOM 1844 C C . GLU B 1 62 ? 7.922 -21.594 -7.59 1 98.5 62 GLU B C 1
ATOM 1846 O O . GLU B 1 62 ? 8.133 -21.297 -8.766 1 98.5 62 GLU B O 1
ATOM 1851 N N . VAL B 1 63 ? 7.18 -20.906 -6.754 1 98.69 63 VAL B N 1
ATOM 1852 C CA . VAL B 1 63 ? 6.488 -19.703 -7.234 1 98.69 63 VAL B CA 1
ATOM 1853 C C . VAL B 1 63 ? 7.5 -18.594 -7.504 1 98.69 63 VAL B C 1
ATOM 1855 O O . VAL B 1 63 ? 7.395 -17.875 -8.5 1 98.69 63 VAL B O 1
ATOM 1858 N N . ILE B 1 64 ? 8.5 -18.5 -6.68 1 98.44 64 ILE B N 1
ATOM 1859 C CA . ILE B 1 64 ? 9.555 -17.516 -6.883 1 98.44 64 ILE B CA 1
ATOM 1860 C C . ILE B 1 64 ? 10.234 -17.766 -8.227 1 98.44 64 ILE B C 1
ATOM 1862 O O . ILE B 1 64 ? 10.469 -16.828 -8.992 1 98.44 64 ILE B O 1
ATOM 1866 N N . ASP B 1 65 ? 10.516 -19 -8.531 1 98.12 65 ASP B N 1
ATOM 1867 C CA . ASP B 1 65 ? 11.109 -19.344 -9.82 1 98.12 65 ASP B CA 1
ATOM 1868 C C . ASP B 1 65 ? 10.195 -18.938 -10.969 1 98.12 65 ASP B C 1
ATOM 1870 O O . ASP B 1 65 ? 10.656 -18.422 -11.984 1 98.12 65 ASP B O 1
ATOM 1874 N N . GLU B 1 66 ? 8.969 -19.219 -10.797 1 98.56 66 GLU B N 1
ATOM 1875 C CA . GLU B 1 66 ? 7.992 -18.875 -11.82 1 98.56 66 GLU B CA 1
ATOM 1876 C C . GLU B 1 66 ? 7.98 -17.375 -12.086 1 98.56 66 GLU B C 1
ATOM 1878 O O . GLU B 1 66 ? 7.902 -16.938 -13.234 1 98.56 66 GLU B O 1
ATOM 1883 N N . ILE B 1 67 ? 8.023 -16.547 -11.039 1 98.44 67 ILE B N 1
ATOM 1884 C CA . ILE B 1 67 ? 8.078 -15.102 -11.211 1 98.44 67 ILE B CA 1
ATOM 1885 C C . ILE B 1 67 ? 9.32 -14.719 -12 1 98.44 67 ILE B C 1
ATOM 1887 O O . ILE B 1 67 ? 9.242 -13.961 -12.969 1 98.44 67 ILE B O 1
ATOM 1891 N N . TYR B 1 68 ? 10.383 -15.289 -11.578 1 97.56 68 TYR B N 1
ATOM 1892 C CA . TYR B 1 68 ? 11.672 -14.945 -12.164 1 97.56 68 TYR B CA 1
ATOM 1893 C C . TYR B 1 68 ? 11.68 -15.203 -13.664 1 97.56 68 TYR B C 1
ATOM 1895 O O . TYR B 1 68 ? 12.164 -14.375 -14.438 1 97.56 68 TYR B O 1
ATOM 1903 N N . TYR B 1 69 ? 11.008 -16.172 -14.125 1 97.06 69 TYR B N 1
ATOM 1904 C CA . TYR B 1 69 ? 11.109 -16.594 -15.523 1 97.06 69 TYR B CA 1
ATOM 1905 C C . TYR B 1 69 ? 9.977 -16 -16.359 1 97.06 69 TYR B C 1
ATOM 1907 O O . TYR B 1 69 ? 10.156 -15.734 -17.547 1 97.06 69 TYR B O 1
ATOM 1915 N N . ASN B 1 70 ? 8.852 -15.688 -15.734 1 96.94 70 ASN B N 1
ATOM 1916 C CA . ASN B 1 70 ? 7.688 -15.5 -16.594 1 96.94 70 ASN B CA 1
ATOM 1917 C C . ASN B 1 70 ? 7.047 -14.133 -16.375 1 96.94 70 ASN B C 1
ATOM 1919 O O . ASN B 1 70 ? 6.184 -13.719 -17.156 1 96.94 70 ASN B O 1
ATOM 1923 N N . VAL B 1 71 ? 7.469 -13.383 -15.367 1 96.75 71 VAL B N 1
ATOM 1924 C CA . VAL B 1 71 ? 6.832 -12.094 -15.125 1 96.75 71 VAL B CA 1
ATOM 1925 C C . VAL B 1 71 ? 7.684 -10.977 -15.719 1 96.75 71 VAL B C 1
ATOM 1927 O O . VAL B 1 71 ? 8.875 -10.859 -15.414 1 96.75 71 VAL B O 1
ATOM 1930 N N . THR B 1 72 ? 6.965 -10.172 -16.484 1 93 72 THR B N 1
ATOM 1931 C CA . THR B 1 72 ? 7.695 -9.102 -17.156 1 93 72 THR B CA 1
ATOM 1932 C C . THR B 1 72 ? 7.059 -7.746 -16.859 1 93 72 THR B C 1
ATOM 1934 O O . THR B 1 72 ? 7.555 -6.711 -17.297 1 93 72 THR B O 1
ATOM 1937 N N . HIS B 1 73 ? 5.922 -7.746 -16.266 1 91.06 73 HIS B N 1
ATOM 1938 C CA . HIS B 1 73 ? 5.254 -6.527 -15.82 1 91.06 73 HIS B CA 1
ATOM 1939 C C . HIS B 1 73 ? 4.301 -6.805 -14.664 1 91.06 73 HIS B C 1
ATOM 1941 O O . HIS B 1 73 ? 3.99 -7.965 -14.375 1 91.06 73 HIS B O 1
ATOM 1947 N N . LEU B 1 74 ? 3.842 -5.754 -14.031 1 95.06 74 LEU B N 1
ATOM 1948 C CA . LEU B 1 74 ? 3.021 -5.953 -12.844 1 95.06 74 LEU B CA 1
ATOM 1949 C C . LEU B 1 74 ? 1.669 -5.27 -12.992 1 95.06 74 LEU B C 1
ATOM 1951 O O . LEU B 1 74 ? 0.987 -5.008 -12 1 95.06 74 LEU B O 1
ATOM 1955 N N . GLU B 1 75 ? 1.244 -4.961 -14.211 1 90.88 75 GLU B N 1
ATOM 1956 C CA . GLU B 1 75 ? -0.095 -4.434 -14.453 1 90.88 75 GLU B CA 1
ATOM 1957 C C . GLU B 1 75 ? -1.151 -5.527 -14.32 1 90.88 75 GLU B C 1
ATOM 1959 O O . GLU B 1 75 ? -0.871 -6.703 -14.562 1 90.88 75 GLU B O 1
ATOM 1964 N N . PRO B 1 76 ? -2.383 -5.145 -13.961 1 93.25 76 PRO B N 1
ATOM 1965 C CA . PRO B 1 76 ? -3.406 -6.164 -13.719 1 93.25 76 PRO B CA 1
ATOM 1966 C C . PRO B 1 76 ? -3.861 -6.855 -15 1 93.25 76 PRO B C 1
ATOM 1968 O O . PRO B 1 76 ? -4.285 -8.016 -14.969 1 93.25 76 PRO B O 1
ATOM 1971 N N . TRP B 1 77 ? -3.744 -6.113 -16.078 1 92.19 77 TRP B N 1
ATOM 1972 C CA . TRP B 1 77 ? -4.203 -6.652 -17.344 1 92.19 77 TRP B CA 1
ATOM 1973 C C . TRP B 1 77 ? -3.062 -6.715 -18.359 1 92.19 77 TRP B C 1
ATOM 1975 O O . TRP B 1 77 ? -2.207 -5.828 -18.391 1 92.19 77 TRP B O 1
ATOM 1985 N N . GLU B 1 78 ? -3.146 -7.812 -19.219 1 90.88 78 GLU B N 1
ATOM 1986 C CA . GLU B 1 78 ? -2.184 -7.91 -20.312 1 90.88 78 GLU B CA 1
ATOM 1987 C C . GLU B 1 78 ? -2.316 -6.73 -21.266 1 90.88 78 GLU B C 1
ATOM 1989 O O . GLU B 1 78 ? -3.428 -6.293 -21.578 1 90.88 78 GLU B O 1
ATOM 1994 N N . LYS B 1 79 ? -1.149 -6.344 -21.703 1 81.75 79 LYS B N 1
ATOM 1995 C CA . LYS B 1 79 ? -1.127 -5.184 -22.578 1 81.75 79 LYS B CA 1
ATOM 1996 C C . LYS B 1 79 ? -2.008 -5.41 -23.812 1 81.75 79 LYS B C 1
ATOM 1998 O O . LYS B 1 79 ? -1.934 -6.465 -24.438 1 81.75 79 LYS B O 1
ATOM 2003 N N . GLY B 1 80 ? -2.773 -4.449 -24.109 1 78.69 80 GLY B N 1
ATOM 2004 C CA . GLY B 1 80 ? -3.578 -4.512 -25.328 1 78.69 80 GLY B CA 1
ATOM 2005 C C . GLY B 1 80 ? -4.852 -5.316 -25.141 1 78.69 80 GLY B C 1
ATOM 2006 O O . GLY B 1 80 ? -5.676 -5.391 -26.062 1 78.69 80 GLY B O 1
ATOM 2007 N N . SER B 1 81 ? -4.984 -5.969 -24.062 1 79 81 SER B N 1
ATOM 2008 C CA . SER B 1 81 ? -6.129 -6.859 -23.891 1 79 81 SER B CA 1
ATOM 2009 C C . SER B 1 81 ? -7.371 -6.09 -23.453 1 79 81 SER B C 1
ATOM 2011 O O . SER B 1 81 ? -8.5 -6.551 -23.672 1 79 81 SER B O 1
ATOM 2013 N N . ARG B 1 82 ? -7.25 -5.066 -22.812 1 68.62 82 ARG B N 1
ATOM 2014 C CA . ARG B 1 82 ? -8.406 -4.293 -22.359 1 68.62 82 ARG B CA 1
ATOM 2015 C C . ARG B 1 82 ? -8.547 -3 -23.156 1 68.62 82 ARG B C 1
ATOM 2017 O O . ARG B 1 82 ? -7.555 -2.314 -23.406 1 68.62 82 ARG B O 1
ATOM 2024 N N . LYS B 1 83 ? -9.719 -3.062 -24.031 1 53.72 83 LYS B N 1
ATOM 2025 C CA . LYS B 1 83 ? -10.031 -1.854 -24.797 1 53.72 83 LYS B CA 1
ATOM 2026 C C . LYS B 1 83 ? -10.242 -0.663 -23.859 1 53.72 83 LYS B C 1
ATOM 2028 O O . LYS B 1 83 ? -11.031 -0.741 -22.906 1 53.72 83 LYS B O 1
ATOM 2033 N N . THR B 1 84 ? -9.148 -0.051 -23.453 1 48 84 THR B N 1
ATOM 2034 C CA . THR B 1 84 ? -9.352 1.134 -22.625 1 48 84 THR B CA 1
ATOM 2035 C C . THR B 1 84 ? -10.336 2.092 -23.281 1 48 84 THR B C 1
ATOM 2037 O O . THR B 1 84 ? -10.062 2.639 -24.344 1 48 84 THR B O 1
ATOM 2040 N N . SER B 1 85 ? -11.594 1.724 -23.469 1 38.34 85 SER B N 1
ATOM 2041 C CA . SER B 1 85 ? -12.375 2.883 -23.906 1 38.34 85 SER B CA 1
ATOM 2042 C C . SER B 1 85 ? -11.805 4.172 -23.312 1 38.34 85 SER B C 1
ATOM 2044 O O . SER B 1 85 ? -11.117 4.148 -22.297 1 38.34 85 SER B O 1
ATOM 2046 N N . GLY B 1 86 ? -11.953 5.371 -23.922 1 35.41 86 GLY B N 1
ATOM 2047 C CA . GLY B 1 86 ? -11.516 6.734 -23.656 1 35.41 86 GLY B CA 1
ATOM 2048 C C . GLY B 1 86 ? -11.414 7.055 -22.188 1 35.41 86 GLY B C 1
ATOM 2049 O O . GLY B 1 86 ? -11.297 8.227 -21.797 1 35.41 86 GLY B O 1
ATOM 2050 N N . GLN B 1 87 ? -12.227 6.395 -21.281 1 34.09 87 GLN B N 1
ATOM 2051 C CA . GLN B 1 87 ? -12.273 6.992 -19.953 1 34.09 87 GLN B CA 1
ATOM 2052 C C . GLN B 1 87 ? -10.945 6.816 -19.219 1 34.09 87 GLN B C 1
ATOM 2054 O O . GLN B 1 87 ? -10.531 5.691 -18.938 1 34.09 87 GLN B O 1
ATOM 2059 N N . THR B 1 88 ? -9.883 7.488 -19.531 1 34.75 88 THR B N 1
ATOM 2060 C CA . THR B 1 88 ? -8.586 7.645 -18.875 1 34.75 88 THR B CA 1
ATOM 2061 C C . THR B 1 88 ? -8.695 7.418 -17.375 1 34.75 88 THR B C 1
ATOM 2063 O O . THR B 1 88 ? -7.711 7.547 -16.656 1 34.75 88 THR B O 1
ATOM 2066 N N . GLY B 1 89 ? -9.773 7.879 -16.625 1 33.78 89 GLY B N 1
ATOM 2067 C CA . GLY B 1 89 ? -9.602 8.062 -15.195 1 33.78 89 GLY B CA 1
ATOM 2068 C C . GLY B 1 89 ? -9.367 6.758 -14.453 1 33.78 89 GLY B C 1
ATOM 2069 O O . GLY B 1 89 ? -9.82 5.699 -14.891 1 33.78 89 GLY B O 1
ATOM 2070 N N . MET B 1 90 ? -8.281 6.656 -13.57 1 33.81 90 MET B N 1
ATOM 2071 C CA . MET B 1 90 ? -7.703 5.68 -12.656 1 33.81 90 MET B CA 1
ATOM 2072 C C . MET B 1 90 ? -8.797 4.887 -11.945 1 33.81 90 MET B C 1
ATOM 2074 O O . MET B 1 90 ? -8.508 4.051 -11.086 1 33.81 90 MET B O 1
ATOM 2078 N N . CYS B 1 91 ? -9.992 5.492 -11.602 1 36.53 91 CYS B N 1
ATOM 2079 C CA . CYS B 1 91 ? -10.75 4.816 -10.547 1 36.53 91 CYS B CA 1
ATOM 2080 C C . CYS B 1 91 ? -11.227 3.447 -11.016 1 36.53 91 CYS B C 1
ATOM 2082 O O . CYS B 1 91 ? -12.039 3.352 -11.945 1 36.53 91 CYS B O 1
ATOM 2084 N N . GLY B 1 92 ? -10.484 2.451 -11.078 1 35.5 92 GLY B N 1
ATOM 2085 C CA . GLY B 1 92 ? -10.695 1.066 -11.469 1 35.5 92 GLY B CA 1
ATOM 2086 C C . GLY B 1 92 ? -11.969 0.476 -10.898 1 35.5 92 GLY B C 1
ATOM 2087 O O . GLY B 1 92 ? -12.117 -0.745 -10.812 1 35.5 92 GLY B O 1
ATOM 2088 N N . GLY B 1 93 ? -12.797 1.227 -9.984 1 34.12 93 GLY B N 1
ATOM 2089 C CA . GLY B 1 93 ? -13.805 0.3 -9.5 1 34.12 93 GLY B CA 1
ATOM 2090 C C . GLY B 1 93 ? -14.555 -0.413 -10.617 1 34.12 93 GLY B C 1
ATOM 2091 O O . GLY B 1 93 ? -14.188 -1.527 -10.992 1 34.12 93 GLY B O 1
ATOM 2092 N N . VAL B 1 94 ? -16.047 -0.121 -10.656 1 33.56 94 VAL B N 1
ATOM 2093 C CA . VAL B 1 94 ? -17.172 -0.935 -11.117 1 33.56 94 VAL B CA 1
ATOM 2094 C C . VAL B 1 94 ? -17.125 -1.051 -12.641 1 33.56 94 VAL B C 1
ATOM 2096 O O . VAL B 1 94 ? -17.906 -0.401 -13.336 1 33.56 94 VAL B O 1
ATOM 2099 N N . ARG B 1 95 ? -16.406 -0.448 -13.391 1 32.16 95 ARG B N 1
ATOM 2100 C CA . ARG B 1 95 ? -16.969 -0.682 -14.719 1 32.16 95 ARG B CA 1
ATOM 2101 C C . ARG B 1 95 ? -17.266 -2.162 -14.938 1 32.16 95 ARG B C 1
ATOM 2103 O O . ARG B 1 95 ? -16.359 -3 -14.82 1 32.16 95 ARG B O 1
ATOM 2110 N N . GLY B 1 96 ? -18.547 -2.715 -14.734 1 32.84 96 GLY B N 1
ATOM 2111 C CA . GLY B 1 96 ? -19.156 -3.957 -15.203 1 32.84 96 GLY B CA 1
ATOM 2112 C C . GLY B 1 96 ? -18.516 -4.492 -16.469 1 32.84 96 GLY B C 1
ATOM 2113 O O . GLY B 1 96 ? -17.703 -5.426 -16.406 1 32.84 96 GLY B O 1
ATOM 2114 N N . VAL B 1 97 ? -19.5 -4.621 -17.688 1 34.97 97 VAL B N 1
ATOM 2115 C CA . VAL B 1 97 ? -19.609 -5.523 -18.828 1 34.97 97 VAL B CA 1
ATOM 2116 C C . VAL B 1 97 ? -18.391 -5.387 -19.734 1 34.97 97 VAL B C 1
ATOM 2118 O O . VAL B 1 97 ? -18.297 -6.043 -20.781 1 34.97 97 VAL B O 1
ATOM 2121 N N . GLY B 1 98 ? -17.906 -4.113 -19.969 1 37.19 98 GLY B N 1
ATOM 2122 C CA . GLY B 1 98 ? -17.328 -4.156 -21.312 1 37.19 98 GLY B CA 1
ATOM 2123 C C . GLY B 1 98 ? -16.219 -5.176 -21.438 1 37.19 98 GLY B C 1
ATOM 2124 O O . GLY B 1 98 ? -15.766 -5.75 -20.453 1 37.19 98 GLY B O 1
ATOM 2125 N N . ALA B 1 99 ? -15.133 -4.906 -22.469 1 44.62 99 ALA B N 1
ATOM 2126 C CA . ALA B 1 99 ? -14.211 -5.727 -23.25 1 44.62 99 ALA B CA 1
ATOM 2127 C C . ALA B 1 99 ? -13.203 -6.426 -22.344 1 44.62 99 ALA B C 1
ATOM 2129 O O . ALA B 1 99 ? -12.859 -5.918 -21.281 1 44.62 99 ALA B O 1
ATOM 2130 N N . GLY B 1 100 ? -12.961 -7.902 -22.484 1 57.28 100 GLY B N 1
ATOM 2131 C CA . GLY B 1 100 ? -12.219 -9.141 -22.359 1 57.28 100 GLY B CA 1
ATOM 2132 C C . GLY B 1 100 ? -10.758 -8.93 -22 1 57.28 100 GLY B C 1
ATOM 2133 O O . GLY B 1 100 ? -9.875 -9.125 -22.844 1 57.28 100 GLY B O 1
ATOM 2134 N N . GLY B 1 101 ? -10.594 -7.961 -20.953 1 78.25 101 GLY B N 1
ATOM 2135 C CA . GLY B 1 101 ? -9.148 -7.984 -20.766 1 78.25 101 GLY B CA 1
ATOM 2136 C C . GLY B 1 101 ? -8.641 -9.305 -20.219 1 78.25 101 GLY B C 1
ATOM 2137 O O . GLY B 1 101 ? -9.406 -10.07 -19.641 1 78.25 101 GLY B O 1
ATOM 2138 N N . ILE B 1 102 ? -7.504 -9.656 -20.703 1 91.69 102 ILE B N 1
ATOM 2139 C CA . ILE B 1 102 ? -6.801 -10.836 -20.203 1 91.69 102 ILE B CA 1
ATOM 2140 C C . ILE B 1 102 ? -5.992 -10.469 -18.969 1 91.69 102 ILE B C 1
ATOM 2142 O O . ILE B 1 102 ? -5.18 -9.539 -19 1 91.69 102 ILE B O 1
ATOM 2146 N N . VAL B 1 103 ? -6.375 -11.07 -17.812 1 95.56 103 VAL B N 1
ATOM 2147 C CA . VAL B 1 103 ? -5.641 -10.82 -16.578 1 95.56 103 VAL B CA 1
ATOM 2148 C C . VAL B 1 103 ? -4.164 -11.172 -16.781 1 95.56 103 VAL B C 1
ATOM 2150 O O . VAL B 1 103 ? -3.838 -12.125 -17.484 1 95.56 103 VAL B O 1
ATOM 2153 N N . SER B 1 104 ? -3.367 -10.469 -16.141 1 96.38 104 SER B N 1
ATOM 2154 C CA . SER B 1 104 ? -1.928 -10.625 -16.328 1 96.38 104 SER B CA 1
ATOM 2155 C C . SER B 1 104 ? -1.397 -11.844 -15.578 1 96.38 104 SER B C 1
ATOM 2157 O O . SER B 1 104 ? -2.008 -12.297 -14.609 1 96.38 104 SER B O 1
ATOM 2159 N N . THR B 1 105 ? -0.196 -12.352 -16.031 1 97.19 105 THR B N 1
ATOM 2160 C CA . THR B 1 105 ? 0.537 -13.398 -15.328 1 97.19 105 THR B CA 1
ATOM 2161 C C . THR B 1 105 ? 0.877 -12.953 -13.906 1 97.19 105 THR B C 1
ATOM 2163 O O . THR B 1 105 ? 0.754 -13.734 -12.961 1 97.19 105 THR B O 1
ATOM 2166 N N . ALA B 1 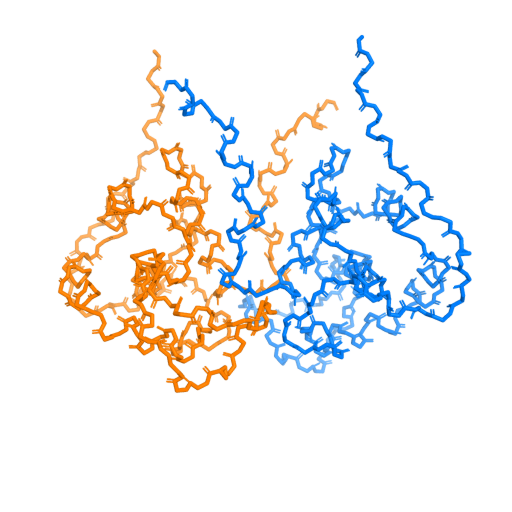106 ? 1.179 -11.727 -13.773 1 97.69 106 ALA B N 1
ATOM 2167 C CA . ALA B 1 106 ? 1.578 -11.172 -12.484 1 97.69 106 ALA B CA 1
ATOM 2168 C C . ALA B 1 106 ? 0.441 -11.273 -11.469 1 97.69 106 ALA B C 1
ATOM 2170 O O . ALA B 1 106 ? 0.647 -11.727 -10.344 1 97.69 106 ALA B O 1
ATOM 2171 N N . PHE B 1 107 ? -0.707 -10.93 -11.836 1 97.94 107 PHE B N 1
ATOM 2172 C CA . PHE B 1 107 ? -1.821 -10.945 -10.891 1 97.94 107 PHE B CA 1
ATOM 2173 C C . PHE B 1 107 ? -2.27 -12.367 -10.602 1 97.94 107 PHE B C 1
ATOM 2175 O O . PHE B 1 107 ? -2.725 -12.672 -9.5 1 97.94 107 PHE B O 1
ATOM 2182 N N . CYS B 1 108 ? -2.117 -13.25 -11.562 1 98.69 108 CYS B N 1
ATOM 2183 C CA . CYS B 1 108 ? -2.373 -14.656 -11.281 1 98.69 108 CYS B CA 1
ATOM 2184 C C . CYS B 1 108 ? -1.408 -15.188 -10.227 1 98.69 108 CYS B C 1
ATOM 2186 O O . CYS B 1 108 ? -1.818 -15.883 -9.297 1 98.69 108 CYS B O 1
ATOM 2188 N N . ILE B 1 109 ? -0.203 -14.828 -10.375 1 98.81 109 ILE B N 1
ATOM 2189 C CA . ILE B 1 109 ? 0.819 -15.305 -9.445 1 98.81 109 ILE B CA 1
ATOM 2190 C C . ILE B 1 109 ? 0.625 -14.641 -8.086 1 98.81 109 ILE B C 1
ATOM 2192 O O . ILE B 1 109 ? 0.818 -15.273 -7.043 1 98.81 109 ILE B O 1
ATOM 2196 N N . LEU B 1 110 ? 0.247 -13.383 -8.07 1 98.56 110 LEU B N 1
ATOM 2197 C CA . LEU B 1 110 ? -0.071 -12.695 -6.824 1 98.56 110 LEU B CA 1
ATOM 2198 C C . LEU B 1 110 ? -1.129 -13.461 -6.035 1 98.56 110 LEU B C 1
ATOM 2200 O O . LEU B 1 110 ? -0.974 -13.68 -4.832 1 98.56 110 LEU B O 1
ATOM 2204 N N . TYR B 1 111 ? -2.176 -13.844 -6.723 1 98.62 111 TYR B N 1
ATOM 2205 C CA . TYR B 1 111 ? -3.242 -14.594 -6.066 1 98.62 111 TYR B CA 1
ATOM 2206 C C . TYR B 1 111 ? -2.756 -15.969 -5.633 1 98.62 111 TYR B C 1
ATOM 2208 O O . TYR B 1 111 ? -3.146 -16.469 -4.574 1 98.62 111 TYR B O 1
ATOM 2216 N N . LYS B 1 112 ? -1.891 -16.578 -6.438 1 98.69 112 LYS B N 1
ATOM 2217 C CA . LYS B 1 112 ? -1.289 -17.859 -6.055 1 98.69 112 LYS B CA 1
ATOM 2218 C C . LYS B 1 112 ? -0.495 -17.719 -4.762 1 98.69 112 LYS B C 1
ATOM 2220 O O . LYS B 1 112 ? -0.584 -18.578 -3.881 1 98.69 112 LYS B O 1
ATOM 2225 N N . LEU B 1 113 ? 0.277 -16.656 -4.625 1 98.5 113 LEU B N 1
ATOM 2226 C CA . LEU B 1 113 ? 1 -16.391 -3.387 1 98.5 113 LEU B CA 1
ATOM 2227 C C . LEU B 1 113 ? 0.039 -16.297 -2.207 1 98.5 113 LEU B C 1
ATOM 2229 O O . LEU B 1 113 ? 0.333 -16.812 -1.121 1 98.5 113 LEU B O 1
ATOM 2233 N N . TYR B 1 114 ? -1.066 -15.688 -2.428 1 98.31 114 TYR B N 1
ATOM 2234 C CA . TYR B 1 114 ? -2.076 -15.523 -1.389 1 98.31 114 TYR B CA 1
ATOM 2235 C C . TYR B 1 114 ? -2.621 -16.875 -0.942 1 98.31 114 TYR B C 1
ATOM 2237 O O . TYR B 1 114 ? -2.818 -17.109 0.253 1 98.31 114 TYR B O 1
ATOM 2245 N N . THR B 1 115 ? -2.863 -17.781 -1.924 1 97.25 115 THR B N 1
ATOM 2246 C CA . THR B 1 115 ? -3.42 -19.078 -1.6 1 97.25 115 THR B CA 1
ATOM 2247 C C . THR B 1 115 ? -2.43 -19.906 -0.777 1 97.25 115 THR B C 1
ATOM 2249 O O . THR B 1 115 ? -2.822 -20.828 -0.067 1 97.25 115 THR B O 1
ATOM 2252 N N . LEU B 1 116 ? -1.126 -19.547 -0.824 1 97 116 LEU B N 1
ATOM 2253 C CA . LEU B 1 116 ? -0.1 -20.266 -0.077 1 97 116 LEU B CA 1
ATOM 2254 C C . LEU B 1 116 ? -0.026 -19.781 1.362 1 97 116 LEU B C 1
ATOM 2256 O O . LEU B 1 116 ? 0.639 -20.391 2.201 1 97 116 LEU B O 1
ATOM 2260 N N . ARG B 1 117 ? -0.719 -18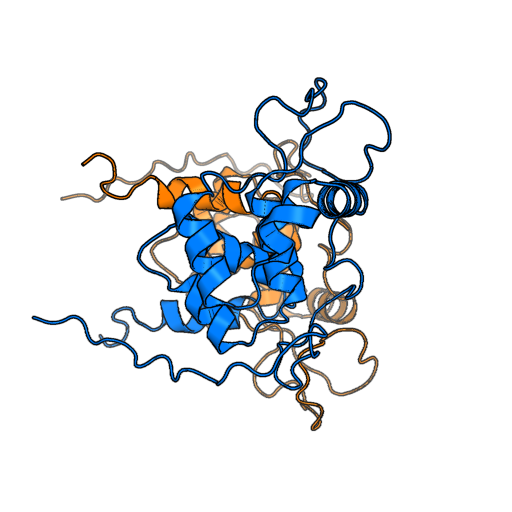.672 1.72 1 96.88 117 ARG B N 1
ATOM 2261 C CA . ARG B 1 117 ? -0.73 -18.109 3.064 1 96.88 117 ARG B CA 1
ATOM 2262 C C . ARG B 1 117 ? 0.689 -17.875 3.574 1 96.88 117 ARG B C 1
ATOM 2264 O O . ARG B 1 117 ? 1.121 -18.531 4.531 1 96.88 117 ARG B O 1
ATOM 2271 N N . LEU B 1 118 ? 1.306 -16.922 3.102 1 97.69 118 LEU B N 1
ATOM 2272 C CA . LEU B 1 118 ? 2.723 -16.672 3.336 1 97.69 118 LEU B CA 1
ATOM 2273 C C . LEU B 1 118 ? 2.971 -16.266 4.781 1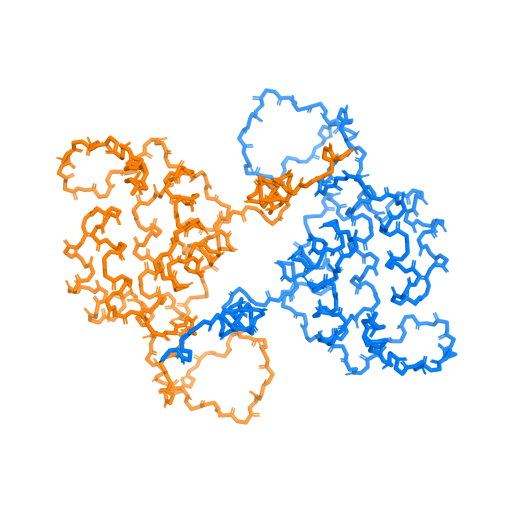 97.69 118 LEU B C 1
ATOM 2275 O O . LEU B 1 118 ? 2.123 -15.617 5.402 1 97.69 118 LEU B O 1
ATOM 2279 N N . THR B 1 119 ? 4.141 -16.641 5.23 1 96.94 119 THR B N 1
ATOM 2280 C CA . THR B 1 119 ? 4.621 -16.172 6.523 1 96.94 119 THR B CA 1
ATOM 2281 C C . THR B 1 119 ? 5.297 -14.812 6.391 1 96.94 119 THR B C 1
ATOM 2283 O O . THR B 1 119 ? 5.605 -14.375 5.277 1 96.94 119 THR B O 1
ATOM 2286 N N . ARG B 1 120 ? 5.512 -14.188 7.492 1 95.31 120 ARG B N 1
ATOM 2287 C CA . ARG B 1 120 ? 6.219 -12.914 7.504 1 95.31 120 ARG B CA 1
ATOM 2288 C C . ARG B 1 120 ? 7.605 -13.047 6.887 1 95.31 120 ARG B C 1
ATOM 2290 O O . ARG B 1 120 ? 8.047 -12.18 6.137 1 95.31 120 ARG B O 1
ATOM 2297 N N . LYS B 1 121 ? 8.273 -14.102 7.234 1 95.94 121 LYS B N 1
ATOM 2298 C CA . LYS B 1 121 ? 9.609 -14.352 6.703 1 95.94 121 LYS B CA 1
ATOM 2299 C C . LYS B 1 121 ? 9.594 -14.453 5.184 1 95.94 121 LYS B C 1
ATOM 2301 O O . LYS B 1 121 ? 10.461 -13.898 4.508 1 95.94 121 LYS B O 1
ATOM 2306 N N . GLN B 1 122 ? 8.625 -15.102 4.691 1 97.56 122 GLN B N 1
ATOM 2307 C CA . GLN B 1 122 ? 8.516 -15.289 3.246 1 97.56 122 GLN B CA 1
ATOM 2308 C C . GLN B 1 122 ? 8.227 -13.961 2.545 1 97.56 122 GLN B C 1
ATOM 2310 O O . GLN B 1 122 ? 8.805 -13.672 1.496 1 97.56 122 GLN B O 1
ATOM 2315 N N . VAL B 1 123 ? 7.305 -13.172 3.133 1 97.88 123 VAL B N 1
ATOM 2316 C CA . VAL B 1 123 ? 6.996 -11.875 2.545 1 97.88 123 VAL B CA 1
ATOM 2317 C C . VAL B 1 123 ? 8.234 -10.977 2.59 1 97.88 123 VAL B C 1
ATOM 2319 O O . VAL B 1 123 ? 8.562 -10.312 1.604 1 97.88 123 VAL B O 1
ATOM 2322 N N . THR B 1 124 ? 8.93 -11 3.658 1 96.25 124 THR B N 1
ATOM 2323 C CA . THR B 1 124 ? 10.18 -10.25 3.773 1 96.25 124 THR B CA 1
ATOM 2324 C C . THR B 1 124 ? 11.188 -10.719 2.732 1 96.25 124 THR B C 1
ATOM 2326 O O . THR B 1 124 ? 11.938 -9.914 2.174 1 96.25 124 THR B O 1
ATOM 2329 N N . GLY B 1 125 ? 11.203 -12.008 2.467 1 96.25 125 GLY B N 1
ATOM 2330 C CA . GLY B 1 125 ? 12.047 -12.562 1.42 1 96.25 125 GLY B CA 1
ATOM 2331 C C . GLY B 1 125 ? 11.719 -12.031 0.039 1 96.25 125 GLY B C 1
ATOM 2332 O O . GLY B 1 125 ? 12.609 -11.797 -0.775 1 96.25 125 GLY B O 1
ATOM 2333 N N . LEU B 1 126 ? 10.453 -11.836 -0.244 1 97.38 126 LEU B N 1
ATOM 2334 C CA . LEU B 1 126 ? 10.047 -11.219 -1.504 1 97.38 126 LEU B CA 1
ATOM 2335 C C . LEU B 1 126 ? 10.578 -9.797 -1.615 1 97.38 126 LEU B C 1
ATOM 2337 O O . LEU B 1 126 ? 11.156 -9.422 -2.639 1 97.38 126 LEU B O 1
ATOM 2341 N N . LEU B 1 127 ? 10.484 -9.062 -0.575 1 94.38 127 LEU B N 1
ATOM 2342 C CA . LEU B 1 127 ? 10.836 -7.648 -0.562 1 94.38 127 LEU B CA 1
ATOM 2343 C C . LEU B 1 127 ? 12.336 -7.457 -0.764 1 94.38 127 LEU B C 1
ATOM 2345 O O . LEU B 1 127 ? 12.766 -6.473 -1.366 1 94.38 127 LEU B O 1
ATOM 2349 N N . ASN B 1 128 ? 13.062 -8.383 -0.322 1 93.31 128 ASN B N 1
ATOM 2350 C CA . ASN B 1 128 ? 14.516 -8.242 -0.322 1 93.31 128 ASN B CA 1
ATOM 2351 C C . ASN B 1 128 ? 15.156 -9.055 -1.44 1 93.31 128 ASN B C 1
ATOM 2353 O O . ASN B 1 128 ? 16.375 -9.188 -1.492 1 93.31 128 ASN B O 1
ATOM 2357 N N . HIS B 1 129 ? 14.32 -9.586 -2.207 1 94 129 HIS B N 1
ATOM 2358 C CA . HIS B 1 129 ? 14.875 -10.469 -3.225 1 94 129 HIS B CA 1
ATOM 2359 C C . HIS B 1 129 ? 15.781 -9.703 -4.184 1 94 129 HIS B C 1
ATOM 2361 O O . HIS B 1 129 ? 15.398 -8.656 -4.715 1 94 129 HIS B O 1
ATOM 2367 N N . GLY B 1 130 ? 16.969 -10.133 -4.535 1 89.81 130 GLY B N 1
ATOM 2368 C CA . GLY B 1 130 ? 18 -9.391 -5.262 1 89.81 130 GLY B CA 1
ATOM 2369 C C . GLY B 1 130 ? 17.969 -9.648 -6.754 1 89.81 130 GLY B C 1
ATOM 2370 O O . GLY B 1 130 ? 18.484 -8.852 -7.539 1 89.81 130 GLY B O 1
ATOM 2371 N N . ASP B 1 131 ? 17.328 -10.656 -7.191 1 90.12 131 ASP B N 1
ATOM 2372 C CA . ASP B 1 131 ? 17.547 -11.094 -8.562 1 90.12 131 ASP B CA 1
ATOM 2373 C C . ASP B 1 131 ? 16.531 -10.484 -9.516 1 90.12 131 ASP B C 1
ATOM 2375 O O . ASP B 1 131 ? 16.781 -10.344 -10.711 1 90.12 131 ASP B O 1
ATOM 2379 N N . SER B 1 132 ? 15.312 -10.18 -8.977 1 92.44 132 SER B N 1
ATOM 2380 C CA . SER B 1 132 ? 14.258 -9.703 -9.867 1 92.44 132 SER B CA 1
ATOM 2381 C C . SER B 1 132 ? 13.469 -8.562 -9.234 1 92.44 132 SER B C 1
ATOM 2383 O O . SER B 1 132 ? 12.93 -8.711 -8.133 1 92.44 132 SER B O 1
ATOM 2385 N N . PRO B 1 133 ? 13.391 -7.5 -10 1 93.31 133 PRO B N 1
ATOM 2386 C CA . PRO B 1 133 ? 12.531 -6.43 -9.484 1 93.31 133 PRO B CA 1
ATOM 2387 C C . PRO B 1 133 ? 11.062 -6.832 -9.422 1 93.31 133 PRO B C 1
ATOM 2389 O O . PRO B 1 133 ? 10.305 -6.281 -8.617 1 93.31 133 PRO B O 1
ATOM 2392 N N . TYR B 1 134 ? 10.68 -7.785 -10.211 1 95.62 134 TYR B N 1
ATOM 2393 C CA . TYR B 1 134 ? 9.289 -8.211 -10.242 1 95.62 134 TYR B CA 1
ATOM 2394 C C . TYR B 1 134 ? 8.945 -9.062 -9.031 1 95.62 134 TYR B C 1
ATOM 2396 O O . TYR B 1 134 ? 7.805 -9.055 -8.562 1 95.62 134 TYR B O 1
ATOM 2404 N N . ILE B 1 135 ? 9.945 -9.742 -8.477 1 97.19 135 ILE B N 1
ATOM 2405 C CA . ILE B 1 135 ? 9.719 -10.469 -7.23 1 97.19 135 ILE B CA 1
ATOM 2406 C C . ILE B 1 135 ? 9.492 -9.484 -6.086 1 97.19 135 ILE B C 1
ATOM 2408 O O . ILE B 1 135 ? 8.539 -9.633 -5.312 1 97.19 135 ILE B O 1
ATOM 2412 N N . ARG B 1 136 ? 10.266 -8.445 -6.102 1 95.06 136 ARG B N 1
ATOM 2413 C CA . ARG B 1 136 ? 10.102 -7.41 -5.086 1 95.06 136 ARG B CA 1
ATOM 2414 C C . ARG B 1 136 ? 8.766 -6.691 -5.246 1 95.06 136 ARG B C 1
ATOM 2416 O O . ARG B 1 136 ? 8.07 -6.438 -4.262 1 95.06 136 ARG B O 1
ATOM 2423 N N . GLY B 1 137 ? 8.492 -6.426 -6.473 1 95.19 137 GLY B N 1
ATOM 2424 C CA . GLY B 1 137 ? 7.23 -5.766 -6.766 1 95.19 137 GLY B CA 1
ATOM 2425 C C . GLY B 1 137 ? 6.02 -6.562 -6.316 1 95.19 137 GLY B C 1
ATOM 2426 O O . GLY B 1 137 ? 5.09 -6.012 -5.727 1 95.19 137 GLY B O 1
ATOM 2427 N N . LEU B 1 138 ? 6.055 -7.848 -6.535 1 97.62 138 LEU B N 1
ATOM 2428 C CA . LEU B 1 138 ? 4.949 -8.703 -6.109 1 97.62 138 LEU B CA 1
ATOM 2429 C C . LEU B 1 138 ? 4.879 -8.773 -4.59 1 97.62 138 LEU B C 1
ATOM 2431 O O . LEU B 1 138 ? 3.793 -8.906 -4.02 1 97.62 138 LEU B O 1
ATOM 2435 N N . GLY B 1 139 ? 6.043 -8.664 -3.951 1 96.94 139 GLY B N 1
ATOM 2436 C CA . GLY B 1 139 ? 6.031 -8.547 -2.502 1 96.94 139 GLY B CA 1
ATOM 2437 C C . GLY B 1 139 ? 5.289 -7.32 -2.006 1 96.94 139 GLY B C 1
ATOM 2438 O O . GLY B 1 139 ? 4.449 -7.414 -1.108 1 96.94 139 GLY B O 1
ATOM 2439 N N . PHE B 1 140 ? 5.512 -6.207 -2.658 1 95.25 140 PHE B N 1
ATOM 2440 C CA . PHE B 1 140 ? 4.844 -4.965 -2.283 1 95.25 140 PHE B CA 1
ATOM 2441 C C . PHE B 1 140 ? 3.348 -5.051 -2.564 1 95.25 140 PHE B C 1
ATOM 2443 O O . PHE B 1 140 ? 2.533 -4.594 -1.76 1 95.25 140 PHE B O 1
ATOM 2450 N N . MET B 1 141 ? 3.027 -5.637 -3.639 1 97.19 141 MET B N 1
ATOM 2451 C CA . MET B 1 141 ? 1.615 -5.805 -3.971 1 97.19 141 MET B CA 1
ATOM 2452 C C . MET B 1 141 ? 0.925 -6.719 -2.965 1 97.19 141 MET B C 1
ATOM 2454 O O . MET B 1 141 ? -0.21 -6.461 -2.562 1 97.19 141 MET B O 1
ATOM 2458 N N . TYR B 1 142 ? 1.65 -7.766 -2.547 1 97.94 142 TYR B N 1
ATOM 2459 C CA . TYR B 1 142 ? 1.101 -8.68 -1.549 1 97.94 142 TYR B CA 1
ATOM 2460 C C . TYR B 1 142 ? 0.751 -7.934 -0.265 1 97.94 142 TYR B C 1
ATOM 2462 O O . TYR B 1 142 ? -0.349 -8.086 0.27 1 97.94 142 TYR B O 1
ATOM 2470 N N . ILE B 1 143 ? 1.637 -7.043 0.153 1 96.81 143 ILE B N 1
ATOM 2471 C CA . ILE B 1 143 ? 1.424 -6.25 1.358 1 96.81 143 ILE B CA 1
ATOM 2472 C C . ILE B 1 143 ? 0.264 -5.281 1.14 1 96.81 143 ILE B C 1
ATOM 2474 O O . ILE B 1 143 ? -0.587 -5.109 2.016 1 96.81 143 ILE B O 1
ATOM 2478 N N . ARG B 1 144 ? 0.228 -4.738 -0.007 1 96.94 144 ARG B N 1
ATOM 2479 C CA . ARG B 1 144 ? -0.8 -3.752 -0.326 1 96.94 144 ARG B CA 1
ATOM 2480 C C . ARG B 1 144 ? -2.195 -4.359 -0.211 1 96.94 144 ARG B C 1
ATOM 2482 O O . ARG B 1 144 ? -3.131 -3.693 0.238 1 96.94 144 ARG B O 1
ATOM 2489 N N . TYR B 1 145 ? -2.326 -5.59 -0.516 1 97.62 145 TYR B N 1
ATOM 2490 C CA . TYR B 1 145 ? -3.646 -6.203 -0.579 1 97.62 145 TYR B CA 1
ATOM 2491 C C . TYR B 1 145 ? -3.986 -6.902 0.732 1 97.62 145 TYR B C 1
ATOM 2493 O O . TYR B 1 145 ? -5.16 -7.062 1.07 1 97.62 145 TYR B O 1
ATOM 2501 N N . THR B 1 146 ? -2.967 -7.227 1.548 1 97.5 146 THR B N 1
ATOM 2502 C CA . THR B 1 146 ? -3.309 -8.18 2.594 1 97.5 146 THR B CA 1
ATOM 2503 C C . THR B 1 146 ? -2.979 -7.621 3.973 1 97.5 146 THR B C 1
ATOM 2505 O O . THR B 1 146 ? -3.441 -8.141 4.988 1 97.5 146 THR B O 1
ATOM 2508 N N . GLN B 1 147 ? -2.143 -6.594 4.059 1 96.5 147 GLN B N 1
ATOM 2509 C CA . GLN B 1 147 ? -1.7 -6.098 5.359 1 96.5 147 GLN B CA 1
ATOM 2510 C C . GLN B 1 147 ? -2.367 -4.766 5.695 1 96.5 147 GLN B C 1
ATOM 2512 O O . GLN B 1 147 ? -2.713 -3.996 4.797 1 96.5 147 GLN B O 1
ATOM 2517 N N . PRO B 1 148 ? -2.529 -4.469 6.934 1 95.38 148 PRO B N 1
ATOM 2518 C CA . PRO B 1 148 ? -3.172 -3.207 7.312 1 95.38 148 PRO B CA 1
ATOM 2519 C C . PRO B 1 148 ? -2.398 -1.982 6.832 1 95.38 148 PRO B C 1
ATOM 2521 O O . PRO B 1 148 ? -1.172 -1.932 6.961 1 95.38 148 PRO B O 1
ATOM 2524 N N . PRO B 1 149 ? -3.113 -1.03 6.324 1 94.12 149 PRO B N 1
ATOM 2525 C CA . PRO B 1 149 ? -2.432 0.175 5.844 1 94.12 149 PRO B CA 1
ATOM 2526 C C . PRO B 1 149 ? -1.653 0.891 6.945 1 94.12 149 PRO B C 1
ATOM 2528 O O . PRO B 1 149 ? -0.605 1.485 6.68 1 94.12 149 PRO B O 1
ATOM 2531 N N . ALA B 1 150 ? -2.086 0.826 8.156 1 92.06 150 ALA B N 1
ATOM 2532 C CA . ALA B 1 150 ? -1.461 1.535 9.273 1 92.06 150 ALA B CA 1
ATOM 2533 C C . ALA B 1 150 ? -0.124 0.901 9.641 1 92.06 150 ALA B C 1
ATOM 2535 O O . ALA B 1 150 ? 0.691 1.518 10.336 1 92.06 150 ALA B O 1
ATOM 2536 N N . ASP B 1 151 ? 0.076 -0.344 9.172 1 90.25 151 ASP B N 1
ATOM 2537 C CA . ASP B 1 151 ? 1.283 -1.074 9.547 1 90.25 151 ASP B CA 1
ATOM 2538 C C . ASP B 1 151 ? 2.32 -1.028 8.43 1 90.25 151 ASP B C 1
ATOM 2540 O O . ASP B 1 151 ? 3.289 -1.793 8.445 1 90.25 151 ASP B O 1
ATOM 2544 N N . LEU B 1 152 ? 2.086 -0.227 7.496 1 90.38 152 LEU B N 1
ATOM 2545 C CA . LEU B 1 152 ? 2.969 -0.179 6.336 1 90.38 152 LEU B CA 1
ATOM 2546 C C . LEU B 1 152 ? 4.414 0.058 6.762 1 90.38 152 LEU B C 1
ATOM 2548 O O . LEU B 1 152 ? 5.332 -0.595 6.258 1 90.38 152 LEU B O 1
ATOM 2552 N N . TRP B 1 153 ? 4.625 0.933 7.688 1 88.12 153 TRP B N 1
ATOM 2553 C CA . TRP B 1 153 ? 5.969 1.331 8.094 1 88.12 153 TRP B CA 1
ATOM 2554 C C . TRP B 1 153 ? 6.727 0.152 8.695 1 88.12 153 TRP B C 1
ATOM 2556 O O . TRP B 1 153 ? 7.949 0.048 8.547 1 88.12 153 TRP B O 1
ATOM 2566 N N . ASP B 1 154 ? 6.082 -0.749 9.297 1 91.06 154 ASP B N 1
ATOM 2567 C CA . ASP B 1 154 ? 6.719 -1.923 9.891 1 91.06 154 ASP B CA 1
ATOM 2568 C C . ASP B 1 154 ? 7.453 -2.742 8.828 1 91.06 154 ASP B C 1
ATOM 2570 O O . ASP B 1 154 ? 8.461 -3.385 9.125 1 91.06 154 ASP B O 1
ATOM 2574 N N . TRP B 1 155 ? 7 -2.736 7.648 1 91.62 155 TRP B N 1
ATOM 2575 C CA . TRP B 1 155 ? 7.609 -3.482 6.551 1 91.62 155 TRP B CA 1
ATOM 2576 C C . TRP B 1 155 ? 8.828 -2.75 6.004 1 91.62 155 TRP B C 1
ATOM 2578 O O . TRP B 1 155 ? 9.711 -3.367 5.41 1 91.62 155 TRP B O 1
ATOM 2588 N N . PHE B 1 156 ? 8.898 -1.422 6.258 1 86.56 156 PHE B N 1
ATOM 2589 C CA . PHE B 1 156 ? 9.93 -0.615 5.613 1 86.56 156 PHE B CA 1
ATOM 2590 C C . PHE B 1 156 ? 10.992 -0.185 6.617 1 86.56 156 PHE B C 1
ATOM 2592 O O . PHE B 1 156 ? 12.117 0.125 6.234 1 86.56 156 PHE B O 1
ATOM 2599 N N . GLU B 1 157 ? 10.633 -0.115 7.84 1 84.62 157 GLU B N 1
ATOM 2600 C CA . GLU B 1 157 ? 11.484 0.373 8.914 1 84.62 157 GLU B CA 1
ATOM 2601 C C . GLU B 1 157 ? 12.836 -0.331 8.906 1 84.62 157 GLU B C 1
ATOM 2603 O O . GLU B 1 157 ? 13.883 0.316 9.023 1 84.62 157 GLU B O 1
ATOM 2608 N N . PRO B 1 158 ? 12.938 -1.553 8.68 1 82.19 158 PRO B N 1
ATOM 2609 C CA . PRO B 1 158 ? 14.242 -2.225 8.672 1 82.19 158 PRO B CA 1
ATOM 2610 C C . PRO B 1 158 ? 15.164 -1.713 7.57 1 82.19 158 PRO B C 1
ATOM 2612 O O . PRO B 1 158 ? 16.391 -1.823 7.684 1 82.19 158 PRO B O 1
ATOM 2615 N N . TYR B 1 159 ? 14.633 -1.232 6.57 1 74.88 159 TYR B N 1
ATOM 2616 C CA . TYR B 1 159 ? 15.422 -0.76 5.438 1 74.88 159 TYR B CA 1
ATOM 2617 C C . TYR B 1 159 ? 15.867 0.681 5.648 1 74.88 159 TYR B C 1
ATOM 2619 O O . TYR B 1 159 ? 16.781 1.158 4.969 1 74.88 159 TYR B O 1
ATOM 2627 N N . MET B 1 160 ? 15.242 1.377 6.434 1 71.62 160 MET B N 1
ATOM 2628 C CA . MET B 1 160 ? 15.578 2.779 6.676 1 71.62 160 MET B CA 1
ATOM 2629 C C . MET B 1 160 ? 16.656 2.906 7.738 1 71.62 160 MET B C 1
ATOM 2631 O O . MET B 1 160 ? 17.484 3.826 7.691 1 71.62 160 MET B O 1
ATOM 2635 N N . ASP B 1 161 ? 16.562 2.172 8.766 1 62.38 161 ASP B N 1
ATOM 2636 C CA . ASP B 1 161 ? 17.578 2.197 9.82 1 62.38 161 ASP B CA 1
ATOM 2637 C C . ASP B 1 161 ? 18.938 1.784 9.273 1 62.38 161 ASP B C 1
ATOM 2639 O O . ASP B 1 161 ? 19.969 2.098 9.875 1 62.38 161 ASP B O 1
ATOM 2643 N N . ASP B 1 162 ? 19.062 1.056 8.25 1 50.41 162 ASP B N 1
ATOM 2644 C CA . ASP B 1 162 ? 20.406 0.661 7.82 1 50.41 162 ASP B CA 1
ATOM 2645 C C . ASP B 1 162 ? 21.234 1.875 7.387 1 50.41 162 ASP B C 1
ATOM 2647 O O . ASP B 1 162 ? 22.406 1.75 7.07 1 50.41 162 ASP B O 1
ATOM 2651 N N . GLU B 1 163 ? 20.781 2.961 6.852 1 44.66 163 GLU B N 1
ATOM 2652 C CA . GLU B 1 163 ? 21.812 3.949 6.598 1 44.66 163 GLU B CA 1
ATOM 2653 C C . GLU B 1 163 ? 22.484 4.391 7.898 1 44.66 163 GLU B C 1
ATOM 2655 O O . GLU B 1 163 ? 21.906 4.25 8.977 1 44.66 163 GLU B O 1
ATOM 2660 N N . GLU B 1 164 ? 23.812 5.312 7.746 1 38.69 164 GLU B N 1
ATOM 2661 C CA . GLU B 1 164 ? 24.812 6.012 8.547 1 38.69 164 GLU B CA 1
ATOM 2662 C C . GLU B 1 164 ? 24.156 6.875 9.617 1 38.69 164 GLU B C 1
ATOM 2664 O O . GLU B 1 164 ? 24.812 7.684 10.266 1 38.69 164 GLU B O 1
ATOM 2669 N N . ALA B 1 165 ? 23.078 6.945 9.977 1 35.31 165 ALA B N 1
ATOM 2670 C CA . ALA B 1 165 ? 22.812 7.781 11.141 1 35.31 165 ALA B CA 1
ATOM 2671 C C . ALA B 1 165 ? 23.656 7.34 12.336 1 35.31 165 ALA B C 1
ATOM 2673 O O . ALA B 1 165 ? 23.531 7.891 13.43 1 35.31 165 ALA B O 1
ATOM 2674 N N . LYS B 1 166 ? 24.188 6.234 12.266 1 33.75 166 LYS B N 1
ATOM 2675 C CA . LYS B 1 166 ? 25.234 6.059 13.273 1 33.75 166 LYS B CA 1
ATOM 2676 C C . LYS B 1 166 ? 26.469 6.895 12.938 1 33.75 166 LYS B C 1
ATOM 2678 O O . LYS B 1 166 ? 27.531 6.695 13.516 1 33.75 166 LYS B O 1
ATOM 2683 N N . TRP B 1 167 ? 26.266 7.828 12.023 1 26.42 167 TRP B N 1
ATOM 2684 C CA . TRP B 1 167 ? 27.438 8.68 12.195 1 26.42 167 TRP B CA 1
ATOM 2685 C C . TRP B 1 167 ? 27.406 9.383 13.547 1 26.42 167 TRP B C 1
ATOM 2687 O O . TRP B 1 167 ? 26.328 9.711 14.062 1 26.42 167 TRP B O 1
#

Organism: Cherax quadricarinatus (NCBI:txid27406)

Solvent-accessible surface area (backbone atoms only — not comparable to full-atom values): 20426 Å² total; per-residue (Å²): 134,81,77,78,75,78,78,73,78,75,78,78,82,80,83,87,67,78,62,79,52,91,70,33,56,79,67,36,77,46,77,90,56,51,62,48,56,65,69,58,46,52,46,36,73,65,31,62,60,41,64,55,62,51,59,70,51,85,45,74,65,52,48,52,52,48,43,69,75,66,47,87,60,66,48,55,50,34,86,85,32,44,68,71,60,87,73,77,72,77,70,71,73,76,83,78,81,78,70,74,49,40,59,16,70,36,47,36,48,50,51,51,50,56,67,63,41,50,32,64,68,55,46,52,47,26,56,66,44,83,86,35,71,61,46,22,49,49,28,52,48,50,44,64,41,29,44,52,73,68,52,51,50,74,77,46,48,73,69,60,66,69,54,69,77,82,104,134,82,77,78,74,77,78,72,76,76,79,76,82,81,82,86,68,78,63,80,50,91,70,32,55,78,66,34,76,46,78,90,57,51,64,47,56,66,69,59,48,52,44,37,74,64,30,62,60,39,63,55,62,51,58,71,51,85,44,74,66,53,48,51,51,49,42,68,74,68,48,87,60,66,47,55,50,35,85,85,33,44,68,71,61,87,72,76,71,78,72,73,72,77,82,77,81,74,72,77,47,41,61,16,70,38,46,36,49,51,51,51,51,56,66,63,42,50,31,64,69,55,48,52,47,26,56,65,42,83,87,35,73,62,47,21,48,48,29,52,49,50,44,65,41,28,43,53,73,68,52,51,51,73,77,46,47,73,68,59,64,67,57,68,76,81,104

Sequence (334 aa):
MKAGAYEYEEDGEKTQGVPKKANGLPIWGNEKTMNLNPLILTNIQSSQYFKVNLYQLKTYHEVIDEIYYNVTHLEPWEKGSRKTSGQTGMCGGVRGVGAGGIVSTAFCILYKLYTLRLTRKQVTGLLNHGDSPYIRGLGFMYIRYTQPPADLWDWFEPYMDDEEAKWMKAGAYEYEEDGEKTQGVPKKANGLPIWGNEKTMNLNPLILTNIQSSQYFKVNLYQLKTYHEVIDEIYYNVTHLEPWEKGSRKTSGQTGMCGGVRGVGAGGIVSTAFCILYKLYTLRLTRKQVTGLLNHGDSPYIRGLGFMYIRYTQPPADLWDWFEPYMDDEEAKW

InterPro domains:
  IPR005037 Pre-mRNA-splicing factor 38 [PF03371] (26-164)
  IPR005037 Pre-mRNA-splicing factor 38 [PTHR23142] (24-164)

Radius of gyration: 21.39 Å; Cα contacts (8 Å, |Δi|>4): 344; chains: 2; bounding box: 54×65×52 Å

Foldseek 3Di:
DDPDDPPPPPPDDDDDDLPPPPQFDAFPDDLVQLQDAPVLSVLLVPDPCLVPVLNPDQDLVSLVVVCLPPPDDQDQFDPPQDPPDPPPDPPPHDPPDDGGTRTDPNVSSLVSVSSNRDHPVSLLCQCPPDRDPSSNVSSVVNCVRTPDPVCVCVSCVVVVVPDPPVD/DDPDPPCPPPPDDDDDDLPPPPQFDAFPDDLVQLQDAPVLSVLLVPDPCLVPVLVPDQDLVSLVVVCLPPPDDQDQFDPPQDPPDPPPDPPPHDPPDDGGTRTDPNVSSLVSVSSNRDHPVSLLCQCPPDRDPSSNVSSVVNCVRTPDPVCVCVSCVVVVVPDPPVD

Secondary structure (DSSP, 8-state):
---------------SS----TTSPPPPS-TTTTT--HHHHHHHHH-HIIIIIGGG--SHHHHHHHHHHH-----SB-TTTS---S------S---SS----B-HHHHHHHHHHHTT--HHHHHHHHT-SS-HHHHHHHHHHHHHHS-GGGHHHHHHHHHTTSSTT-/---------------SS----TTSPPPPS-TTTTT--HHHHHHHHH-HIIIIIGGG--SHHHHHHHHHHH-----SB-TTTS---S------S---S-----B-HHHHHHHHHHHTT--HHHHHHHHT-SS-HHHHHHHHHHHHHHS-GGGHHHHHHHHHTTSSTT-

pLDDT: mean 78.0, std 26.75, range [20.12, 98.81]